Protein AF-A0A0P0IH94-F1 (afdb_monomer)

Radius of gyration: 17.82 Å; Cα contacts (8 Å, |Δi|>4): 299; chains: 1; bounding box: 45×45×46 Å

Structure (mmCIF, N/CA/C/O backbone):
data_AF-A0A0P0IH94-F1
#
_entry.id   AF-A0A0P0IH94-F1
#
loop_
_atom_site.group_PDB
_atom_site.id
_atom_site.type_symbol
_atom_site.label_atom_id
_atom_site.label_alt_id
_atom_site.label_comp_id
_atom_site.label_asym_id
_atom_site.label_entity_id
_atom_site.label_seq_id
_atom_site.pdbx_PDB_ins_code
_atom_site.Cartn_x
_atom_site.Cartn_y
_atom_site.Cartn_z
_atom_site.occupancy
_atom_site.B_iso_or_equiv
_atom_site.auth_seq_id
_atom_site.auth_comp_id
_atom_site.auth_asym_id
_atom_site.auth_atom_id
_atom_site.pdbx_PDB_model_num
ATOM 1 N N . PRO A 1 1 ? -16.550 13.299 18.891 1.00 52.81 1 PRO A N 1
ATOM 2 C CA . PRO A 1 1 ? -15.077 13.279 18.702 1.00 52.81 1 PRO A CA 1
ATOM 3 C C . PRO A 1 1 ? -14.749 13.242 17.205 1.00 52.81 1 PRO A C 1
ATOM 5 O O . PRO A 1 1 ? -15.322 12.421 16.500 1.00 52.81 1 PRO A O 1
ATOM 8 N N . PHE A 1 2 ? -13.903 14.151 16.719 1.00 66.44 2 PHE A N 1
ATOM 9 C CA . PHE A 1 2 ? -13.769 14.485 15.289 1.00 66.44 2 PHE A CA 1
ATOM 10 C C . PHE A 1 2 ? -13.136 13.402 14.387 1.00 66.44 2 PHE A C 1
ATOM 12 O O . PHE A 1 2 ? -13.001 13.633 13.192 1.00 66.44 2 PHE A O 1
ATOM 19 N N . ASN A 1 3 ? -12.797 12.225 14.928 1.00 89.00 3 ASN A N 1
ATOM 20 C CA . ASN A 1 3 ? -12.129 11.136 14.196 1.00 89.00 3 ASN A CA 1
ATOM 21 C C . ASN A 1 3 ? -12.818 9.766 14.361 1.00 89.00 3 ASN A C 1
ATOM 23 O O . ASN A 1 3 ? -12.246 8.752 13.971 1.00 89.00 3 ASN A O 1
ATOM 27 N N . LEU A 1 4 ? -13.997 9.700 14.992 1.00 96.38 4 LEU A N 1
ATOM 28 C CA . LEU A 1 4 ? -14.744 8.444 15.120 1.00 96.38 4 LEU A CA 1
ATOM 29 C C . LEU A 1 4 ? -15.663 8.244 13.920 1.00 96.38 4 LEU A C 1
ATOM 31 O O . LEU A 1 4 ? -16.197 9.201 13.358 1.00 96.38 4 LEU A O 1
ATOM 35 N N . LEU A 1 5 ? -15.896 6.981 13.573 1.00 97.12 5 LEU A N 1
ATOM 36 C CA . LEU A 1 5 ? -16.916 6.627 12.596 1.00 97.12 5 LEU A CA 1
ATOM 37 C C . LEU A 1 5 ? -18.312 6.995 13.117 1.00 97.12 5 LEU A C 1
ATOM 39 O O . LEU A 1 5 ? -18.572 6.970 14.321 1.00 97.12 5 LEU A O 1
ATOM 43 N N . SER A 1 6 ? -19.219 7.319 12.191 1.00 96.44 6 SER A N 1
ATOM 44 C CA . SER A 1 6 ? -20.628 7.561 12.517 1.00 96.44 6 SER A CA 1
ATOM 45 C C . SER A 1 6 ? -21.208 6.372 13.297 1.00 96.44 6 SER A C 1
ATOM 47 O O . SER A 1 6 ? -21.071 5.249 12.809 1.00 96.44 6 SER A O 1
ATOM 49 N N . PRO A 1 7 ? -21.912 6.588 14.427 1.00 96.50 7 PRO A N 1
ATOM 50 C CA . PRO A 1 7 ? -22.554 5.513 15.193 1.00 96.50 7 PRO A CA 1
ATOM 51 C C . PRO A 1 7 ? -23.600 4.707 14.411 1.00 96.50 7 PRO A C 1
ATOM 53 O O . PRO A 1 7 ? -23.988 3.625 14.833 1.00 96.50 7 PRO A O 1
ATOM 56 N N . ALA A 1 8 ? -24.077 5.236 13.279 1.00 97.44 8 ALA A N 1
ATOM 57 C CA . ALA A 1 8 ? -24.982 4.524 12.380 1.00 97.44 8 ALA A CA 1
ATOM 58 C C . ALA A 1 8 ? -24.267 3.470 11.511 1.00 97.44 8 ALA A C 1
ATOM 60 O O . ALA A 1 8 ? -24.919 2.646 10.876 1.00 97.44 8 ALA A O 1
ATOM 61 N N . SER A 1 9 ? -22.934 3.503 11.441 1.00 97.38 9 SER A N 1
ATOM 62 C CA . SER A 1 9 ? -22.135 2.516 10.718 1.00 97.38 9 SER A CA 1
ATOM 63 C C . SER A 1 9 ? -21.869 1.306 11.602 1.00 97.38 9 SER A C 1
ATOM 65 O O . SER A 1 9 ? -21.361 1.456 12.707 1.00 97.38 9 SER A O 1
ATOM 67 N N . PHE A 1 10 ? -22.085 0.095 11.086 1.00 97.00 10 PHE A N 1
ATOM 68 C CA . PHE A 1 10 ? -21.707 -1.141 11.781 1.00 97.00 10 PHE A CA 1
ATOM 69 C C . PHE A 1 10 ? -20.234 -1.144 12.232 1.00 97.00 10 PHE A C 1
ATOM 71 O O . PHE A 1 10 ? -19.915 -1.634 13.310 1.00 97.00 10 PHE A O 1
ATOM 78 N N . PHE A 1 11 ? -19.341 -0.534 11.447 1.00 98.06 11 PHE A N 1
ATOM 79 C CA . PHE A 1 11 ? -17.913 -0.471 11.759 1.00 98.06 11 PHE A CA 1
ATOM 80 C C . PHE A 1 11 ? -17.575 0.424 12.960 1.00 98.06 11 PHE A C 1
ATOM 82 O O . PHE A 1 11 ? -16.459 0.350 13.460 1.00 98.06 11 PHE A O 1
ATOM 89 N N . SER A 1 12 ? -18.494 1.265 13.454 1.00 97.50 12 SER A N 1
ATOM 90 C CA . SER A 1 12 ? -18.210 2.111 14.623 1.00 97.50 12 SER A CA 1
ATOM 91 C C . SER A 1 12 ? -18.080 1.321 15.926 1.00 97.50 12 SER A C 1
ATOM 93 O O . SER A 1 12 ? -17.579 1.863 16.907 1.00 97.50 12 SER A O 1
ATOM 95 N N . SER A 1 13 ? -18.547 0.068 15.960 1.00 97.31 13 SER A N 1
ATOM 96 C CA . SER A 1 13 ? -18.394 -0.829 17.111 1.00 97.31 13 SER A CA 1
ATOM 97 C C . SER A 1 13 ? -17.082 -1.618 17.090 1.00 97.31 13 SER A C 1
ATOM 99 O O . SER A 1 13 ? -16.692 -2.174 18.119 1.00 97.31 13 SER A O 1
ATOM 101 N N . TRP A 1 14 ? -16.389 -1.665 15.946 1.00 97.88 14 TRP A N 1
ATOM 102 C CA . TRP A 1 14 ? -15.152 -2.425 15.802 1.00 97.88 14 TRP A CA 1
ATOM 103 C C . TRP A 1 14 ? -14.060 -1.863 16.700 1.00 97.88 14 TRP A C 1
ATOM 105 O O . TRP A 1 14 ? -13.910 -0.647 16.846 1.00 97.88 14 TRP A O 1
ATOM 115 N N . GLN A 1 15 ? -13.287 -2.779 17.275 1.00 97.88 15 GLN A N 1
ATOM 116 C CA . GLN A 1 15 ? -12.108 -2.454 18.055 1.00 97.88 15 GLN A CA 1
ATOM 117 C C . GLN A 1 15 ? -10.858 -2.842 17.273 1.00 97.88 15 GLN A C 1
ATOM 119 O O . GLN A 1 15 ? -10.800 -3.929 16.699 1.00 97.88 15 GLN A O 1
ATOM 124 N N . VAL A 1 16 ? -9.868 -1.957 17.265 1.00 97.88 16 VAL A N 1
ATOM 125 C CA . VAL A 1 16 ? -8.559 -2.215 16.676 1.00 97.88 16 VAL A CA 1
ATOM 126 C C . VAL A 1 16 ? -7.755 -3.163 17.563 1.00 97.88 16 VAL A C 1
ATOM 128 O O . VAL A 1 16 ? -7.938 -3.204 18.783 1.00 97.88 16 VAL A O 1
ATOM 131 N N . ILE A 1 17 ? -6.840 -3.893 16.941 1.00 98.00 17 ILE A N 1
ATOM 132 C CA . ILE A 1 17 ? -5.826 -4.729 17.579 1.00 98.00 17 ILE A CA 1
ATOM 133 C C . ILE A 1 17 ? -4.452 -4.408 16.982 1.00 98.00 17 ILE A C 1
ATOM 135 O O . ILE A 1 17 ? -4.354 -3.912 15.857 1.00 98.00 17 ILE A O 1
ATOM 139 N N . CYS A 1 18 ? -3.383 -4.745 17.699 1.00 96.56 18 CYS A N 1
ATOM 140 C CA . CYS A 1 18 ? -2.014 -4.711 17.177 1.00 96.56 18 CYS A CA 1
ATOM 141 C C . CYS A 1 18 ? -1.493 -3.317 16.775 1.00 96.56 18 CYS A C 1
ATOM 143 O O . CYS A 1 18 ? -0.646 -3.194 15.892 1.00 96.56 18 CYS A O 1
ATOM 145 N N . THR A 1 19 ? -1.970 -2.260 17.429 1.00 95.75 19 THR A N 1
ATOM 146 C CA . THR A 1 19 ? -1.636 -0.857 17.131 1.00 95.75 19 THR A CA 1
ATOM 147 C C . THR A 1 19 ? -0.543 -0.274 18.032 1.00 95.75 19 THR A C 1
ATOM 149 O O . THR A 1 19 ? 0.036 0.761 17.706 1.00 95.75 19 THR A O 1
ATOM 152 N N . ARG A 1 20 ? -0.200 -0.939 19.144 1.00 94.94 20 ARG A N 1
ATOM 153 C CA . ARG A 1 20 ? 0.773 -0.458 20.147 1.00 94.94 20 ARG A CA 1
ATOM 154 C C . ARG A 1 20 ? 2.194 -0.978 19.922 1.00 94.94 20 ARG A C 1
ATOM 156 O O . ARG A 1 20 ? 2.813 -1.550 20.815 1.00 94.94 20 ARG A O 1
ATOM 163 N N . SER A 1 21 ? 2.744 -0.763 18.727 1.00 93.25 21 SER A N 1
ATOM 164 C CA . SER A 1 21 ? 4.054 -1.319 18.348 1.00 93.25 21 SER A CA 1
ATOM 165 C C . SER A 1 21 ? 5.206 -0.923 19.276 1.00 93.25 21 SER A C 1
ATOM 167 O O . SER A 1 21 ? 6.098 -1.730 19.507 1.00 93.25 21 SER A O 1
ATOM 169 N N . GLU A 1 22 ? 5.207 0.299 19.816 1.00 94.75 22 GLU A N 1
ATOM 170 C CA . GLU A 1 22 ? 6.241 0.745 20.766 1.00 94.75 22 GLU A CA 1
ATOM 171 C C . GLU A 1 22 ? 6.210 -0.067 22.066 1.00 94.75 22 GLU A C 1
ATOM 173 O O . GLU A 1 22 ? 7.259 -0.483 22.559 1.00 94.75 22 GLU A O 1
ATOM 178 N N . GLU A 1 23 ? 5.010 -0.360 22.575 1.00 95.81 23 GLU A N 1
ATOM 179 C CA . GLU A 1 23 ? 4.817 -1.190 23.762 1.00 95.81 23 GLU A CA 1
ATOM 180 C C . GLU A 1 23 ? 5.323 -2.612 23.502 1.00 95.81 23 GLU A C 1
ATOM 182 O O . GLU A 1 23 ? 6.202 -3.086 24.224 1.00 95.81 23 GLU A O 1
ATOM 187 N N . TYR A 1 24 ? 4.859 -3.246 22.421 1.00 96.31 24 TYR A N 1
ATOM 188 C CA . TYR A 1 24 ? 5.263 -4.604 22.041 1.00 96.31 24 TYR A CA 1
ATOM 189 C C . TYR A 1 24 ? 6.776 -4.729 21.856 1.00 96.31 24 TYR A C 1
ATOM 191 O O . TYR A 1 24 ? 7.393 -5.666 22.357 1.00 96.31 24 TYR A O 1
ATOM 199 N N . ASN A 1 25 ? 7.398 -3.747 21.197 1.00 95.62 25 ASN A N 1
ATOM 200 C CA . ASN A 1 25 ? 8.843 -3.725 20.994 1.00 95.62 25 ASN A CA 1
ATOM 201 C C . ASN A 1 25 ? 9.600 -3.568 22.319 1.00 95.62 25 ASN A C 1
ATOM 203 O O . ASN A 1 25 ? 10.583 -4.272 22.541 1.00 95.62 25 ASN A O 1
ATOM 207 N N . SER A 1 26 ? 9.147 -2.675 23.208 1.00 97.75 26 SER A N 1
ATOM 208 C CA . SER A 1 26 ? 9.794 -2.463 24.512 1.00 97.75 26 SER A CA 1
ATOM 209 C C . SER A 1 26 ? 9.691 -3.687 25.427 1.00 97.75 26 SER A C 1
ATOM 211 O O . SER A 1 26 ? 10.633 -3.999 26.152 1.00 97.75 26 SER A O 1
ATOM 213 N N . GLN A 1 27 ? 8.569 -4.404 25.354 1.00 97.56 27 GLN A N 1
ATOM 214 C CA . GLN A 1 27 ? 8.298 -5.608 26.137 1.00 97.56 27 GLN A CA 1
ATOM 215 C C . GLN A 1 27 ? 8.790 -6.893 25.459 1.00 97.56 27 GLN A C 1
ATOM 217 O O . GLN A 1 27 ? 8.701 -7.960 26.061 1.00 97.56 27 GLN A O 1
ATOM 222 N N . GLN A 1 28 ? 9.280 -6.808 24.217 1.00 97.31 28 GLN A N 1
ATOM 223 C CA . GLN A 1 28 ? 9.631 -7.962 23.381 1.00 97.31 28 GLN A CA 1
ATOM 224 C C . GLN A 1 28 ? 8.479 -8.977 23.260 1.00 97.31 28 GLN A C 1
ATOM 226 O O . GLN A 1 28 ? 8.688 -10.191 23.262 1.00 97.31 28 GLN A O 1
ATOM 231 N N . SER A 1 29 ? 7.249 -8.474 23.170 1.00 97.12 29 SER A N 1
ATOM 232 C CA . SER A 1 29 ? 6.027 -9.268 23.086 1.00 97.12 29 SER A CA 1
ATOM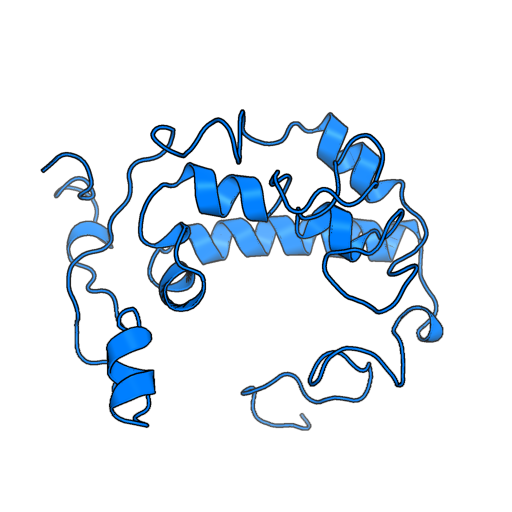 233 C C . SER A 1 29 ? 5.402 -9.174 21.694 1.00 97.12 29 SER A C 1
ATOM 235 O O . SER A 1 29 ? 5.658 -8.247 20.928 1.00 97.12 29 SER A O 1
ATOM 237 N N . LEU A 1 30 ? 4.586 -10.168 21.340 1.00 96.38 30 LEU A N 1
ATOM 238 C CA . LEU A 1 30 ? 3.742 -10.108 20.149 1.00 96.38 30 LEU A CA 1
ATOM 239 C C . LEU A 1 30 ? 2.356 -9.586 20.523 1.00 96.38 30 LEU A C 1
ATOM 241 O O . LEU A 1 30 ? 1.889 -9.775 21.648 1.00 96.38 30 LEU A O 1
ATOM 245 N N . CYS A 1 31 ? 1.675 -8.989 19.545 1.00 95.81 31 CYS A N 1
ATOM 246 C CA . CYS A 1 31 ? 0.269 -8.640 19.686 1.00 95.81 31 CYS A CA 1
ATOM 247 C C . CYS A 1 31 ? -0.552 -9.875 20.086 1.00 95.81 31 CYS A C 1
ATOM 249 O O . CYS A 1 31 ? -0.494 -10.915 19.431 1.00 95.81 31 CYS A O 1
ATOM 251 N N . ASN A 1 32 ? -1.357 -9.736 21.136 1.00 95.62 32 ASN A N 1
ATOM 252 C CA . ASN A 1 32 ? -2.207 -10.803 21.664 1.00 95.62 32 ASN A CA 1
ATOM 253 C C . ASN A 1 32 ? -3.679 -10.683 21.221 1.00 95.62 32 ASN A C 1
ATOM 255 O O . ASN A 1 32 ? -4.542 -11.348 21.787 1.00 95.62 32 ASN A O 1
ATOM 259 N N . ALA A 1 33 ? -3.966 -9.811 20.248 1.00 94.38 33 ALA A N 1
ATOM 260 C CA . ALA A 1 33 ? -5.305 -9.503 19.739 1.00 94.38 33 ALA A CA 1
ATOM 261 C C . ALA A 1 33 ? -6.309 -8.970 20.786 1.00 94.38 33 ALA A C 1
ATOM 263 O O . ALA A 1 33 ? -7.519 -8.992 20.555 1.00 94.38 33 ALA A O 1
ATOM 264 N N . THR A 1 34 ? -5.833 -8.450 21.921 1.00 96.69 34 THR A N 1
ATOM 265 C CA . THR A 1 34 ? -6.691 -7.703 22.853 1.00 96.69 34 THR A CA 1
ATOM 266 C C . THR A 1 34 ? -7.130 -6.393 22.203 1.00 96.69 34 THR A C 1
ATOM 268 O O . THR A 1 34 ? -6.343 -5.753 21.513 1.00 96.69 34 THR A O 1
ATOM 271 N N . SER A 1 35 ? -8.381 -5.985 22.421 1.00 97.81 35 SER A N 1
ATOM 272 C CA . SER A 1 35 ? -8.919 -4.725 21.901 1.00 97.81 35 SER A CA 1
ATOM 273 C C . SER A 1 35 ? -8.165 -3.504 22.439 1.00 97.81 35 SER A C 1
ATOM 275 O O . SER A 1 35 ? -7.974 -3.368 23.647 1.00 97.81 35 SER A O 1
ATOM 277 N N . GLU A 1 36 ? -7.795 -2.579 21.551 1.00 97.19 36 GLU A N 1
ATOM 278 C CA . GLU A 1 36 ? -6.976 -1.404 21.890 1.00 97.19 36 GLU A CA 1
ATOM 279 C C . GLU A 1 36 ? -7.673 -0.059 21.669 1.00 97.19 36 GLU A C 1
ATOM 281 O O . GLU A 1 36 ? -7.079 0.986 21.938 1.00 97.19 36 GLU A O 1
ATOM 286 N N . GLY A 1 37 ? -8.936 -0.074 21.239 1.00 96.81 37 GLY A N 1
ATOM 287 C CA . GLY A 1 37 ? -9.763 1.116 21.043 1.00 96.81 37 GLY A CA 1
ATOM 288 C C . GLY A 1 37 ? -10.551 1.074 19.733 1.00 96.81 37 GLY A C 1
ATOM 289 O O . GLY A 1 37 ? -10.480 0.089 19.005 1.00 96.81 37 GLY A O 1
ATOM 290 N N . PRO A 1 38 ? -11.316 2.125 19.402 1.00 97.62 38 PRO A N 1
ATOM 291 C CA . PRO A 1 38 ? -12.100 2.172 18.172 1.00 97.62 38 PRO A CA 1
ATOM 292 C C . PRO A 1 38 ? -11.230 2.443 16.937 1.00 97.62 38 PRO A C 1
ATOM 294 O O . PRO A 1 38 ? -10.128 2.986 17.035 1.00 97.62 38 PRO A O 1
ATOM 297 N N . ILE A 1 39 ? -11.774 2.160 15.752 1.00 98.19 39 ILE A N 1
ATOM 298 C CA . ILE A 1 39 ? -11.208 2.652 14.487 1.00 98.19 39 ILE A CA 1
ATOM 299 C C . ILE A 1 39 ? -11.233 4.185 14.479 1.00 98.19 39 ILE A C 1
ATOM 301 O O . ILE A 1 39 ? -12.262 4.808 14.763 1.00 98.19 39 ILE A O 1
ATOM 305 N N . LEU A 1 40 ? -10.110 4.788 14.094 1.00 97.56 40 LEU A N 1
ATOM 306 C CA . LEU A 1 40 ? -9.979 6.228 13.901 1.00 97.56 40 LEU A CA 1
ATOM 307 C C . LEU A 1 40 ? -9.889 6.544 12.411 1.00 97.56 40 LEU A C 1
ATOM 309 O O . LEU A 1 40 ? -9.146 5.892 11.678 1.00 97.56 40 LEU A O 1
ATOM 313 N N . ARG A 1 41 ? -10.622 7.559 11.954 1.00 97.50 41 ARG A N 1
ATOM 314 C CA . ARG A 1 41 ? -10.648 7.960 10.546 1.00 97.50 41 ARG A CA 1
ATOM 315 C C . ARG A 1 41 ? -10.998 9.439 10.401 1.00 97.50 41 ARG A C 1
ATOM 317 O O . ARG A 1 41 ? -12.034 9.872 10.900 1.00 97.50 41 ARG A O 1
ATOM 324 N N . ASN A 1 42 ? -10.173 10.197 9.680 1.00 97.25 42 ASN A N 1
ATOM 325 C CA . ASN A 1 42 ? -10.418 11.614 9.399 1.00 97.25 42 ASN A CA 1
ATOM 326 C C . ASN A 1 42 ? -9.941 12.010 7.985 1.00 97.25 42 ASN A C 1
ATOM 328 O O . ASN A 1 42 ? -8.947 12.730 7.830 1.00 97.25 42 ASN A O 1
ATOM 332 N N . PRO A 1 43 ? -10.621 11.518 6.933 1.00 96.44 43 PRO A N 1
ATOM 333 C CA . PRO A 1 43 ? -10.143 11.643 5.566 1.00 96.44 43 PRO A CA 1
ATOM 334 C C . PRO A 1 43 ? -10.009 13.104 5.138 1.00 96.44 43 PRO A C 1
ATOM 336 O O . PRO A 1 43 ? -10.910 13.916 5.342 1.00 96.44 43 PRO A O 1
ATOM 339 N N . GLY A 1 44 ? -8.882 13.442 4.518 1.00 95.50 44 GLY A N 1
ATOM 340 C CA . GLY A 1 44 ? -8.612 14.789 4.023 1.00 95.50 44 GLY A CA 1
ATOM 341 C C . GLY A 1 44 ? -7.979 15.740 5.038 1.00 95.50 44 GLY A C 1
ATOM 342 O O . GLY A 1 44 ? -7.463 16.770 4.603 1.00 95.50 44 GLY A O 1
ATOM 343 N N . ASN A 1 45 ? -7.908 15.375 6.322 1.00 96.06 45 ASN A N 1
ATOM 344 C CA . ASN A 1 45 ? -7.173 16.118 7.354 1.00 96.06 45 ASN A CA 1
ATOM 345 C C . ASN A 1 45 ? -5.735 15.589 7.565 1.00 96.06 45 ASN A C 1
ATOM 347 O O . ASN A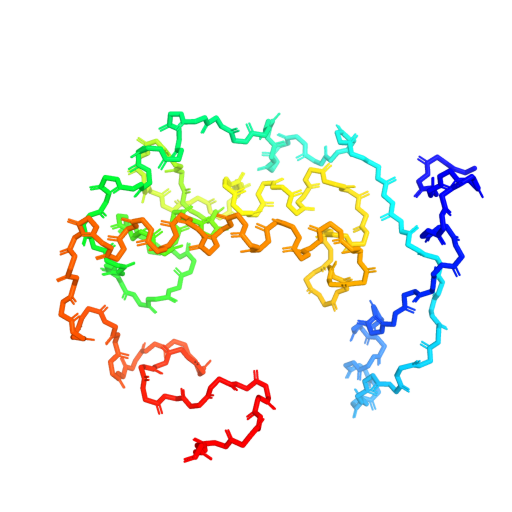 1 45 ? -5.171 15.673 8.651 1.00 96.06 45 ASN A O 1
ATOM 351 N N . ASN A 1 46 ? -5.163 14.976 6.531 1.00 95.88 46 ASN A N 1
ATOM 352 C CA . ASN A 1 46 ? -3.813 14.426 6.532 1.00 95.88 46 ASN A CA 1
ATOM 353 C C . ASN A 1 46 ? -2.726 15.507 6.392 1.00 95.88 46 ASN A C 1
ATOM 355 O O . ASN A 1 46 ? -3.006 16.620 5.943 1.00 95.88 46 ASN A O 1
ATOM 359 N N . ASP A 1 47 ? -1.466 15.140 6.651 1.00 95.69 47 ASP A N 1
ATOM 360 C CA . ASP A 1 47 ? -0.308 15.978 6.319 1.00 95.69 47 ASP A CA 1
ATOM 361 C C . ASP A 1 47 ? -0.230 16.223 4.799 1.00 95.69 47 ASP A C 1
ATOM 363 O O . ASP A 1 47 ? 0.096 15.328 4.008 1.00 95.69 47 ASP A O 1
ATOM 367 N N . LYS A 1 48 ? -0.548 17.458 4.395 1.00 96.44 48 LYS A N 1
ATOM 368 C CA . LYS A 1 48 ? -0.557 17.899 2.995 1.00 96.44 48 LYS A CA 1
ATOM 369 C C . LYS A 1 48 ? 0.838 18.105 2.418 1.00 96.44 48 LYS A C 1
ATOM 371 O O . LYS A 1 48 ? 0.973 18.088 1.198 1.00 96.44 48 LYS A O 1
ATOM 376 N N . SER A 1 49 ? 1.862 18.275 3.256 1.00 96.19 49 SER A N 1
ATOM 377 C CA . SER A 1 49 ? 3.249 18.330 2.785 1.00 96.19 49 SER A CA 1
ATOM 378 C C . SER A 1 49 ? 3.704 16.960 2.281 1.00 96.19 49 SER A C 1
ATOM 380 O O . SER A 1 49 ? 4.400 16.863 1.269 1.00 96.19 49 SER A O 1
ATOM 382 N N . ARG A 1 50 ? 3.222 15.897 2.937 1.00 96.50 50 ARG A N 1
ATOM 383 C CA . ARG A 1 50 ? 3.496 14.512 2.572 1.00 96.50 50 ARG A CA 1
ATOM 384 C C . ARG A 1 50 ? 2.631 14.018 1.419 1.00 96.50 50 ARG A C 1
ATOM 386 O O . ARG A 1 50 ? 3.140 13.405 0.484 1.00 96.50 50 ARG A O 1
ATOM 393 N N . THR A 1 51 ? 1.322 14.245 1.517 1.00 96.38 51 THR A N 1
ATOM 394 C CA . THR A 1 51 ? 0.327 13.834 0.516 1.00 96.38 51 THR A CA 1
ATOM 395 C C . THR A 1 51 ? -0.582 15.021 0.190 1.00 96.38 51 THR A C 1
ATOM 397 O O . THR A 1 51 ? -1.589 15.240 0.876 1.00 96.38 51 THR A O 1
ATOM 400 N N . PRO A 1 52 ? -0.261 15.809 -0.850 1.00 92.75 52 PRO A N 1
ATOM 401 C CA . PRO A 1 52 ? -1.009 17.026 -1.161 1.00 92.75 52 PRO A CA 1
ATOM 402 C C . PRO A 1 52 ? -2.427 16.736 -1.668 1.00 92.75 52 PRO A C 1
ATOM 404 O O . PRO A 1 52 ? -3.345 17.522 -1.432 1.00 92.75 52 PRO A O 1
ATOM 407 N N . ARG A 1 53 ? -2.627 15.605 -2.353 1.00 91.94 53 ARG A N 1
ATOM 408 C CA . ARG A 1 53 ? -3.903 15.211 -2.961 1.00 91.94 53 ARG A CA 1
ATOM 409 C C . ARG A 1 53 ? -3.987 13.699 -3.150 1.00 91.94 53 ARG A C 1
ATOM 411 O O . ARG A 1 53 ? -2.966 13.017 -3.136 1.00 91.94 53 ARG A O 1
ATOM 418 N N . LEU A 1 54 ? -5.205 13.203 -3.362 1.00 96.12 54 LEU A N 1
ATOM 419 C CA . LEU A 1 54 ? -5.409 11.829 -3.811 1.00 96.12 54 LEU A CA 1
ATOM 420 C C . LEU A 1 54 ? -4.890 11.633 -5.244 1.00 96.12 54 LEU A C 1
ATOM 422 O O . LEU A 1 54 ? -4.896 12.593 -6.026 1.00 96.12 54 LEU A O 1
ATOM 426 N N . PRO A 1 55 ? -4.477 10.404 -5.601 1.00 96.88 55 PRO A N 1
ATOM 427 C CA . PRO A 1 55 ? -3.991 10.115 -6.939 1.00 96.88 55 PRO A CA 1
ATOM 428 C C . PRO A 1 55 ? -5.060 10.280 -8.021 1.00 96.88 55 PRO A C 1
ATOM 430 O O . PRO A 1 55 ? -6.246 10.035 -7.811 1.00 96.88 55 PRO A O 1
ATOM 433 N N . SER A 1 56 ? -4.609 10.662 -9.208 1.00 98.19 56 SER A N 1
ATOM 4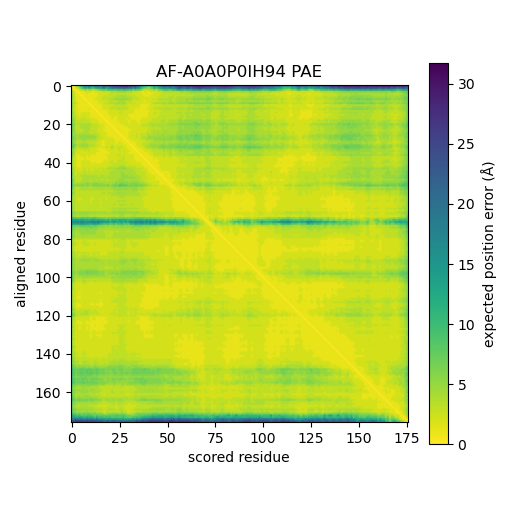34 C CA . SER A 1 56 ? -5.407 10.782 -10.425 1.00 98.19 56 SER A CA 1
ATOM 435 C C . SER A 1 56 ? -5.284 9.544 -11.315 1.00 98.19 56 SER A C 1
ATOM 437 O O . SER A 1 56 ? -4.308 8.800 -11.250 1.00 98.19 56 SER A O 1
ATOM 439 N N . SER A 1 57 ? -6.250 9.350 -12.215 1.00 98.19 57 SER A N 1
ATOM 440 C CA . SER A 1 57 ? -6.187 8.281 -13.222 1.00 98.19 57 SER A CA 1
ATOM 441 C C . SER A 1 57 ? -4.964 8.399 -14.139 1.00 98.19 57 SER A C 1
ATOM 443 O O . SER A 1 57 ? -4.403 7.382 -14.530 1.00 98.19 57 SER A O 1
ATOM 445 N N . ALA A 1 58 ? -4.504 9.618 -14.438 1.00 98.56 58 ALA A N 1
ATOM 446 C CA . ALA A 1 58 ? -3.297 9.847 -15.232 1.00 98.56 58 ALA A CA 1
ATOM 447 C C . ALA A 1 58 ? -2.025 9.331 -14.535 1.00 98.56 58 ALA A C 1
ATOM 449 O O . ALA A 1 58 ? -1.167 8.747 -15.187 1.00 98.56 58 ALA A O 1
ATOM 450 N N . GLU A 1 59 ? -1.923 9.493 -13.213 1.00 98.44 59 GLU A N 1
ATOM 451 C CA . GLU A 1 59 ? -0.813 8.953 -12.410 1.00 98.44 59 GLU A CA 1
ATOM 452 C C . GLU A 1 59 ? -0.847 7.416 -12.367 1.00 98.44 59 GLU A C 1
ATOM 454 O O . GLU A 1 59 ? 0.198 6.769 -12.426 1.00 98.44 59 GLU A O 1
ATOM 459 N N . VAL A 1 60 ? -2.043 6.814 -12.345 1.00 98.62 60 VAL A N 1
ATOM 460 C CA . VAL A 1 60 ? -2.203 5.356 -12.482 1.00 98.62 60 VAL A CA 1
ATOM 461 C C . VAL A 1 60 ? -1.758 4.877 -13.868 1.00 98.62 60 VAL A C 1
ATOM 463 O O . VAL A 1 60 ? -1.009 3.906 -13.965 1.00 98.62 60 VAL A O 1
ATOM 466 N N . GLU A 1 61 ? -2.165 5.552 -14.947 1.00 98.62 61 GLU A N 1
ATOM 467 C CA . GLU A 1 61 ? -1.744 5.173 -16.303 1.00 98.62 61 GLU A CA 1
ATOM 468 C C . GLU A 1 61 ? -0.244 5.379 -16.537 1.00 98.62 61 GLU A C 1
ATOM 470 O O . GLU A 1 61 ? 0.384 4.534 -17.179 1.00 98.62 61 GLU A O 1
ATOM 475 N N . PHE A 1 62 ? 0.353 6.437 -15.977 1.00 98.75 62 PHE A N 1
ATOM 476 C CA . PHE A 1 62 ? 1.804 6.616 -15.991 1.0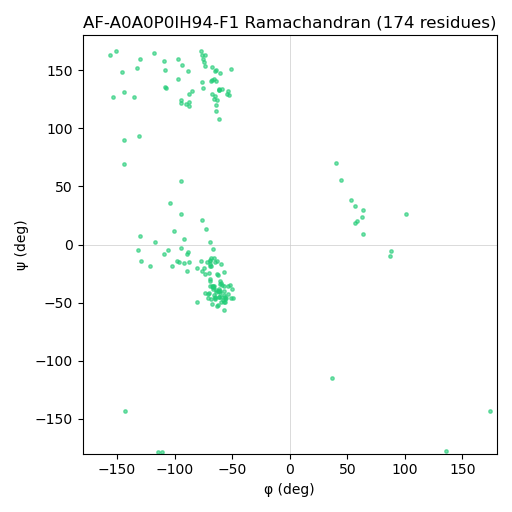0 98.75 62 PHE A CA 1
ATOM 477 C C . PHE A 1 62 ? 2.503 5.452 -15.288 1.00 98.75 62 PHE A C 1
ATOM 479 O O . PHE A 1 62 ? 3.401 4.845 -15.868 1.00 98.75 62 PHE A O 1
ATOM 486 N N . CYS A 1 63 ? 2.066 5.086 -14.081 1.00 98.56 63 CYS A N 1
ATOM 487 C CA . CYS A 1 63 ? 2.630 3.952 -13.352 1.00 98.56 63 CYS A CA 1
ATOM 488 C C . CYS A 1 63 ? 2.558 2.658 -14.178 1.00 98.56 63 CYS A C 1
ATOM 490 O O . CYS A 1 63 ? 3.564 1.975 -14.341 1.00 98.56 63 CYS A O 1
ATOM 492 N N . LEU A 1 64 ? 1.416 2.376 -14.811 1.00 98.75 64 LEU A N 1
ATOM 493 C CA . LEU A 1 64 ? 1.243 1.217 -15.692 1.00 98.75 64 LEU A CA 1
ATOM 494 C C . LEU A 1 64 ? 2.102 1.254 -16.970 1.00 98.75 64 LEU A C 1
ATOM 496 O O . LEU A 1 64 ? 2.197 0.238 -17.663 1.00 98.75 64 LEU A O 1
ATOM 500 N N . SER A 1 65 ? 2.673 2.402 -17.339 1.00 98.38 65 SER A N 1
ATOM 501 C CA . SER A 1 65 ? 3.572 2.522 -18.494 1.00 98.38 65 SER A CA 1
ATOM 502 C C . SER A 1 65 ? 5.002 2.064 -18.191 1.00 98.38 65 SER A C 1
ATOM 504 O O . SER A 1 65 ? 5.732 1.717 -19.117 1.00 98.38 65 SER A O 1
ATOM 506 N N . LEU A 1 66 ? 5.390 2.010 -16.911 1.00 98.25 66 LEU A N 1
ATOM 507 C CA . LEU A 1 66 ? 6.718 1.575 -16.485 1.00 98.25 66 LEU A CA 1
ATOM 508 C C . LEU A 1 66 ? 6.912 0.100 -16.828 1.00 98.25 66 LEU A C 1
ATOM 510 O O . LEU A 1 66 ? 6.104 -0.730 -16.433 1.00 98.25 66 LEU A O 1
ATOM 514 N N . THR A 1 67 ? 7.971 -0.240 -17.558 1.00 96.69 67 THR A N 1
ATOM 515 C CA . THR A 1 67 ? 8.229 -1.621 -18.003 1.00 96.69 67 THR A CA 1
ATOM 516 C C . THR A 1 67 ? 9.054 -2.426 -17.005 1.00 96.69 67 THR A C 1
ATOM 518 O O . THR A 1 67 ? 9.011 -3.652 -17.023 1.00 96.69 67 THR A O 1
ATOM 521 N N . GLN A 1 68 ? 9.814 -1.755 -16.137 1.00 95.94 68 GLN A N 1
ATOM 522 C CA . GLN A 1 68 ? 10.647 -2.407 -15.132 1.00 95.94 68 GLN A CA 1
ATOM 523 C C . GLN A 1 68 ? 9.831 -2.652 -13.866 1.00 95.94 68 GLN A C 1
ATOM 525 O O . GLN A 1 68 ? 9.369 -1.695 -13.245 1.00 95.94 68 GLN A O 1
ATOM 530 N N . TYR A 1 69 ? 9.678 -3.920 -13.468 1.00 96.31 69 TYR A N 1
ATOM 531 C CA . TYR A 1 69 ? 9.082 -4.266 -12.171 1.00 96.31 69 TYR A CA 1
ATOM 532 C C . TYR A 1 69 ? 9.848 -3.578 -11.035 1.00 96.31 69 TYR A C 1
ATOM 534 O O . TYR A 1 69 ? 9.266 -2.895 -10.193 1.00 96.31 69 TYR A O 1
ATOM 542 N N . GLU A 1 70 ? 11.170 -3.730 -11.086 1.00 93.38 70 GLU A N 1
ATOM 543 C CA . GLU A 1 70 ? 12.148 -3.167 -10.175 1.00 93.38 70 GLU A CA 1
ATOM 544 C C . GLU A 1 70 ? 13.425 -2.835 -10.966 1.00 93.38 70 GLU A C 1
ATOM 546 O O . GLU A 1 70 ? 13.728 -3.476 -11.971 1.00 93.38 70 GLU A O 1
ATOM 551 N N . SER A 1 71 ? 14.147 -1.802 -10.547 1.00 86.62 71 SER A N 1
ATOM 552 C CA . SER A 1 71 ? 15.289 -1.215 -11.265 1.00 86.62 71 SER A CA 1
ATOM 553 C C . SER A 1 71 ? 16.517 -1.008 -10.371 1.00 86.62 71 SER A C 1
ATOM 555 O O . SER A 1 71 ? 17.569 -0.596 -10.862 1.00 86.62 71 SER A O 1
ATOM 557 N N . GLY A 1 72 ? 16.399 -1.279 -9.068 1.00 83.06 72 GLY A N 1
ATOM 558 C CA . GLY A 1 72 ? 17.485 -1.159 -8.099 1.00 83.06 72 GLY A CA 1
ATOM 559 C C . GLY A 1 72 ? 17.452 -2.253 -7.035 1.00 83.06 72 GLY A C 1
ATOM 560 O O . GLY A 1 72 ? 17.106 -3.401 -7.297 1.00 83.06 72 GLY A O 1
ATOM 561 N N . SER A 1 73 ? 17.805 -1.882 -5.809 1.00 83.94 73 SER A N 1
ATOM 562 C CA . SER A 1 73 ? 17.895 -2.748 -4.625 1.00 83.94 73 SER A CA 1
ATOM 563 C C . SER A 1 73 ? 16.542 -3.190 -4.054 1.00 83.94 73 SER A C 1
ATOM 565 O O . SER A 1 73 ? 16.503 -3.684 -2.935 1.00 83.94 73 SER A O 1
ATOM 567 N N . MET A 1 74 ? 15.429 -3.020 -4.782 1.00 89.94 74 MET A N 1
ATOM 568 C CA . MET A 1 74 ? 14.074 -3.337 -4.301 1.00 89.94 74 MET A CA 1
ATOM 569 C C . MET A 1 74 ? 13.700 -2.608 -2.999 1.00 89.94 74 MET A C 1
ATOM 571 O O . MET A 1 74 ? 12.958 -3.123 -2.165 1.00 89.94 74 MET A O 1
ATOM 575 N N . ASP A 1 75 ? 14.213 -1.388 -2.832 1.00 92.19 75 ASP A N 1
ATOM 576 C CA . ASP A 1 75 ? 13.935 -0.520 -1.690 1.00 92.19 75 ASP A CA 1
ATOM 577 C C . ASP A 1 75 ? 13.158 0.747 -2.098 1.00 92.19 75 ASP A C 1
ATOM 579 O O . ASP A 1 75 ? 12.790 0.961 -3.260 1.00 92.19 75 ASP A O 1
ATOM 583 N N . LYS A 1 76 ? 12.891 1.609 -1.113 1.00 95.00 76 LYS A N 1
ATOM 584 C CA . LYS A 1 76 ? 12.142 2.860 -1.298 1.00 95.00 76 LYS A CA 1
ATOM 585 C C . LYS A 1 76 ? 12.873 3.928 -2.127 1.00 95.00 76 LYS A C 1
ATOM 587 O O . LYS A 1 76 ? 12.245 4.913 -2.508 1.00 95.00 76 LYS A O 1
ATOM 592 N N . MET A 1 77 ? 14.165 3.759 -2.408 1.00 95.19 77 MET A N 1
ATOM 593 C CA . MET A 1 77 ? 15.002 4.687 -3.183 1.00 95.19 77 MET A CA 1
ATOM 594 C C . MET A 1 77 ? 15.068 4.314 -4.673 1.00 95.19 77 MET A C 1
ATOM 596 O O . MET A 1 77 ? 15.671 5.037 -5.467 1.00 95.19 77 MET A O 1
ATOM 600 N N . ALA A 1 78 ? 14.448 3.203 -5.079 1.00 94.94 78 ALA A N 1
ATOM 601 C CA . ALA A 1 78 ? 14.452 2.762 -6.465 1.00 94.94 78 ALA A CA 1
ATOM 602 C C . ALA A 1 78 ? 13.754 3.763 -7.408 1.00 94.94 78 ALA A C 1
ATOM 604 O O . ALA A 1 78 ? 12.577 4.096 -7.234 1.00 94.94 78 ALA A O 1
ATOM 605 N N . ASN A 1 79 ? 14.478 4.208 -8.438 1.00 96.69 79 ASN A N 1
ATOM 606 C CA . ASN A 1 79 ? 13.978 5.096 -9.493 1.00 96.69 79 ASN A CA 1
ATOM 607 C C . ASN A 1 79 ? 13.571 4.287 -10.721 1.00 96.69 79 ASN A C 1
ATOM 609 O O . ASN A 1 79 ? 14.287 3.371 -11.099 1.00 96.69 79 ASN A O 1
ATOM 613 N N . TYR A 1 80 ? 12.502 4.667 -11.413 1.00 96.88 80 TYR A N 1
ATOM 614 C CA . TYR A 1 80 ? 11.983 3.967 -12.594 1.00 96.88 80 TYR A CA 1
ATOM 615 C C . TYR A 1 80 ? 11.503 2.532 -12.303 1.00 96.88 80 TYR A C 1
ATOM 617 O O . TYR A 1 80 ? 11.438 1.707 -13.208 1.00 96.88 80 TYR A O 1
ATOM 625 N N . SER A 1 81 ? 11.145 2.247 -11.044 1.00 97.44 81 SER A N 1
ATOM 626 C CA . SER A 1 81 ? 10.568 0.974 -10.591 1.00 97.44 81 SER A CA 1
ATOM 627 C C . SER A 1 81 ? 9.042 1.068 -10.580 1.00 97.44 81 SER A C 1
ATOM 629 O O . SER A 1 81 ? 8.475 1.956 -9.929 1.00 97.44 81 SER A O 1
ATOM 631 N N . PHE A 1 82 ? 8.366 0.157 -11.287 1.00 98.19 82 PHE A N 1
ATOM 632 C CA . PHE A 1 82 ? 6.909 0.026 -11.242 1.00 98.19 82 PHE A CA 1
ATOM 633 C C . PHE A 1 82 ? 6.437 -0.212 -9.809 1.00 98.19 82 PHE A C 1
ATOM 635 O O . PHE A 1 82 ? 5.572 0.523 -9.330 1.00 98.19 82 PHE A O 1
ATOM 642 N N . ARG A 1 83 ? 7.053 -1.172 -9.104 1.00 98.12 83 ARG A N 1
ATOM 643 C CA . ARG A 1 83 ? 6.704 -1.496 -7.718 1.00 98.12 83 ARG A CA 1
ATOM 644 C C . ARG A 1 83 ? 6.852 -0.270 -6.815 1.00 98.12 83 ARG A C 1
ATOM 646 O O . ARG A 1 83 ? 5.907 0.059 -6.106 1.00 98.12 83 ARG A O 1
ATOM 653 N N . ASN A 1 84 ? 7.971 0.459 -6.890 1.00 97.75 84 ASN A N 1
ATOM 654 C CA . ASN A 1 84 ? 8.189 1.635 -6.033 1.00 97.75 84 ASN A CA 1
ATOM 655 C C . ASN A 1 84 ? 7.232 2.787 -6.330 1.00 97.75 84 ASN A C 1
ATOM 657 O O . ASN A 1 84 ? 6.825 3.526 -5.428 1.00 97.75 84 ASN A O 1
ATOM 661 N N . THR A 1 85 ? 6.894 2.946 -7.608 1.00 98.31 85 THR A N 1
ATOM 662 C CA . THR A 1 85 ? 5.938 3.958 -8.049 1.00 98.31 85 THR A CA 1
ATOM 663 C C . THR A 1 85 ? 4.545 3.616 -7.537 1.00 98.31 85 THR A C 1
ATOM 665 O O . THR A 1 85 ? 3.935 4.458 -6.885 1.00 98.31 85 THR A O 1
ATOM 668 N N . LEU A 1 86 ? 4.076 2.380 -7.752 1.00 98.69 86 LEU A N 1
ATOM 669 C CA . LEU A 1 86 ? 2.761 1.913 -7.305 1.00 98.69 86 LEU A CA 1
ATOM 670 C C . LEU A 1 86 ? 2.618 1.960 -5.781 1.00 98.69 86 LEU A C 1
ATOM 672 O O . LEU A 1 86 ? 1.613 2.464 -5.282 1.00 98.69 86 LEU A O 1
ATOM 676 N N . GLU A 1 87 ? 3.633 1.488 -5.055 1.00 98.38 87 GLU A N 1
ATOM 677 C CA . GLU A 1 87 ? 3.681 1.535 -3.591 1.00 98.38 87 GLU A CA 1
ATOM 678 C C . GLU A 1 87 ? 3.624 2.980 -3.074 1.00 98.38 87 GLU A C 1
ATOM 680 O O . GLU A 1 87 ? 3.011 3.257 -2.043 1.00 98.38 87 GLU A O 1
ATOM 685 N N . GLY A 1 88 ? 4.167 3.927 -3.845 1.00 98.06 88 GLY A N 1
ATOM 686 C CA . GLY A 1 88 ? 4.006 5.355 -3.602 1.00 98.06 88 GLY A CA 1
ATOM 687 C C . GLY A 1 88 ? 5.203 6.016 -2.933 1.00 98.06 88 GLY A C 1
ATOM 688 O O . GLY A 1 88 ? 5.021 7.021 -2.245 1.00 98.06 88 GLY A O 1
ATOM 689 N N . PHE A 1 89 ? 6.407 5.464 -3.097 1.00 97.50 89 PHE A N 1
ATOM 690 C CA . PHE A 1 89 ? 7.664 6.104 -2.680 1.00 97.50 89 PHE A CA 1
ATOM 691 C C . PHE A 1 89 ? 8.361 6.863 -3.816 1.00 97.50 89 PHE A C 1
ATOM 693 O O . PHE A 1 89 ? 9.243 7.681 -3.553 1.00 97.50 89 PHE A O 1
ATOM 700 N N . ALA A 1 90 ? 7.961 6.623 -5.066 1.00 97.25 90 ALA A N 1
ATOM 701 C CA . ALA A 1 90 ? 8.389 7.398 -6.225 1.00 97.25 90 ALA A CA 1
ATOM 702 C C . ALA A 1 90 ? 7.263 8.287 -6.765 1.00 97.25 90 ALA A C 1
ATOM 704 O O . ALA A 1 90 ? 6.082 7.960 -6.642 1.00 97.25 90 ALA A O 1
ATOM 705 N N . ASP A 1 91 ? 7.6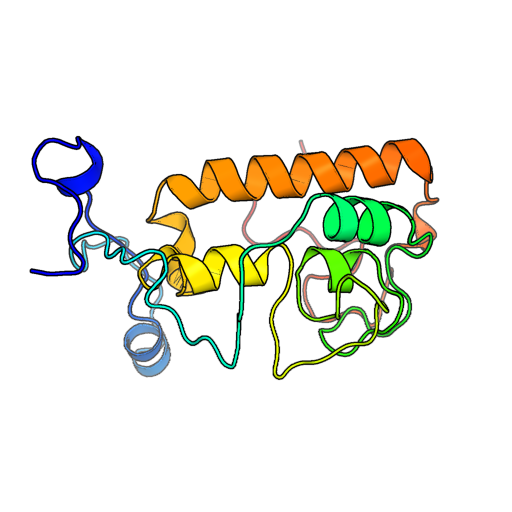35 9.428 -7.350 1.00 97.06 91 ASP A N 1
ATOM 706 C CA . ASP A 1 91 ? 6.685 10.364 -7.952 1.00 97.06 91 ASP A CA 1
ATOM 707 C C . ASP A 1 91 ? 5.985 9.685 -9.145 1.00 97.06 91 ASP A C 1
ATOM 709 O O . ASP A 1 91 ? 6.655 9.311 -10.112 1.00 97.06 91 ASP A O 1
ATOM 713 N N . PRO A 1 92 ? 4.648 9.548 -9.140 1.00 96.56 92 PRO A N 1
ATOM 714 C CA . PRO A 1 92 ? 3.908 8.843 -10.184 1.00 96.56 92 PRO A CA 1
ATOM 715 C C . PRO A 1 92 ? 3.754 9.648 -11.486 1.00 96.56 92 PRO A C 1
ATOM 717 O O . PRO A 1 92 ? 2.847 9.385 -12.271 1.00 96.56 92 PRO A O 1
ATOM 720 N N . ARG A 1 93 ? 4.615 10.643 -11.718 1.00 96.81 93 ARG A N 1
ATOM 721 C CA . ARG A 1 93 ? 4.750 11.392 -12.978 1.00 96.81 93 ARG A CA 1
ATOM 722 C C . ARG A 1 93 ? 6.157 11.304 -13.565 1.00 96.81 93 ARG A C 1
ATOM 724 O O . ARG A 1 93 ? 6.341 11.614 -14.737 1.00 96.81 93 ARG A O 1
ATOM 731 N N . THR A 1 94 ? 7.152 10.930 -12.758 1.00 97.75 94 THR A N 1
ATOM 732 C CA . THR A 1 94 ? 8.566 10.856 -13.176 1.00 97.75 94 THR A CA 1
ATOM 733 C C . THR A 1 94 ? 9.229 9.525 -12.831 1.00 97.75 94 THR A C 1
ATOM 735 O O . THR A 1 94 ? 10.299 9.229 -13.353 1.00 97.75 94 THR A O 1
ATOM 738 N N . ALA A 1 95 ? 8.603 8.723 -11.965 1.00 97.56 95 ALA A N 1
ATOM 739 C CA . ALA A 1 95 ? 9.139 7.514 -11.348 1.00 97.56 95 ALA A CA 1
ATOM 740 C C . ALA A 1 95 ? 10.445 7.732 -10.564 1.00 97.56 95 ALA A C 1
ATOM 742 O O . ALA A 1 95 ? 11.163 6.779 -10.276 1.00 97.56 95 ALA A O 1
ATOM 743 N N . ILE A 1 96 ? 10.764 8.970 -10.184 1.00 97.56 96 ILE A N 1
ATOM 744 C CA . ILE A 1 96 ? 11.924 9.272 -9.341 1.00 97.56 96 ILE A CA 1
ATOM 745 C C . ILE A 1 96 ? 11.504 9.149 -7.875 1.00 97.56 96 ILE A C 1
ATOM 747 O O . ILE A 1 96 ? 10.487 9.713 -7.467 1.00 97.56 96 ILE A O 1
ATOM 751 N N . SER A 1 97 ? 12.279 8.404 -7.087 1.00 96.50 97 SER A N 1
ATOM 752 C CA . SER A 1 97 ? 12.059 8.241 -5.653 1.00 96.50 97 SER A CA 1
ATOM 753 C C . SER A 1 97 ? 12.090 9.590 -4.937 1.00 96.50 97 SER A C 1
ATOM 755 O O . SER A 1 97 ? 12.954 10.439 -5.159 1.00 96.50 97 SER A O 1
ATOM 757 N N . ASN A 1 98 ? 11.114 9.797 -4.062 1.00 95.19 98 ASN A N 1
ATOM 758 C CA . ASN A 1 98 ? 11.042 10.959 -3.198 1.00 95.19 98 ASN A CA 1
ATOM 759 C C . ASN A 1 98 ? 10.467 10.517 -1.859 1.00 95.19 98 ASN A C 1
ATOM 761 O O . ASN A 1 98 ? 9.262 10.570 -1.624 1.00 95.19 98 ASN A O 1
ATOM 765 N N . ILE A 1 99 ? 11.355 10.116 -0.950 1.00 92.31 99 ILE A N 1
ATOM 766 C CA . ILE A 1 99 ? 10.961 9.622 0.369 1.00 92.31 99 ILE A CA 1
ATOM 767 C C . ILE A 1 99 ? 10.322 10.683 1.260 1.00 92.31 99 ILE A C 1
ATOM 769 O O . ILE A 1 99 ? 9.924 10.318 2.362 1.00 92.31 99 ILE A O 1
ATOM 773 N N . SER A 1 100 ? 10.242 11.948 0.834 1.00 95.69 100 SER A N 1
ATOM 774 C CA . SER A 1 100 ? 9.551 13.040 1.530 1.00 95.69 100 SER A CA 1
ATOM 775 C C . SER A 1 100 ? 8.094 13.194 1.088 1.00 95.69 100 SER A C 1
ATOM 777 O O . SER A 1 100 ? 7.318 13.813 1.811 1.00 95.69 100 SER A O 1
ATOM 779 N N . GLN A 1 101 ? 7.700 12.599 -0.041 1.00 96.12 101 GLN A N 1
ATOM 780 C CA . GLN A 1 101 ? 6.326 12.601 -0.542 1.00 96.12 101 GLN A CA 1
ATOM 781 C C . GLN A 1 101 ? 5.754 11.186 -0.632 1.00 96.12 101 GLN A C 1
ATOM 783 O O . GLN A 1 101 ? 6.461 10.183 -0.526 1.00 96.12 101 GLN A O 1
ATOM 788 N N . SER A 1 102 ? 4.435 11.100 -0.772 1.00 97.56 102 SER A N 1
ATOM 789 C CA . SER A 1 102 ? 3.740 9.836 -0.972 1.00 97.56 102 SER A CA 1
ATOM 790 C C . SER A 1 102 ? 2.692 9.952 -2.067 1.00 97.56 102 SER A C 1
ATOM 792 O O . SER A 1 102 ? 1.858 10.856 -2.052 1.00 97.56 102 SER A O 1
ATOM 794 N N . GLY A 1 103 ? 2.777 9.037 -3.031 1.00 97.62 103 GLY A N 1
ATOM 795 C CA . GLY A 1 103 ? 1.843 8.891 -4.146 1.00 97.62 103 GLY A CA 1
ATOM 796 C C . GLY A 1 103 ? 1.018 7.609 -4.032 1.00 97.62 103 GLY A C 1
ATOM 797 O O . GLY A 1 103 ? 1.162 6.866 -3.066 1.00 97.62 103 GLY A O 1
ATOM 798 N N . LEU A 1 104 ? 0.158 7.366 -5.025 1.00 98.50 104 LEU A N 1
ATOM 799 C CA . LEU A 1 104 ? -0.580 6.109 -5.245 1.00 98.50 104 LEU A CA 1
ATOM 800 C C . LEU A 1 104 ? -1.042 5.404 -3.951 1.00 98.50 104 LEU A C 1
ATOM 802 O O . LEU A 1 104 ? -1.884 5.959 -3.243 1.00 98.50 104 LEU A O 1
ATOM 806 N N . HIS A 1 105 ? -0.530 4.208 -3.653 1.00 98.75 105 HIS A N 1
ATOM 807 C CA . HIS A 1 105 ? -0.912 3.424 -2.474 1.00 98.75 105 HIS A CA 1
ATOM 808 C C . HIS A 1 105 ? -0.701 4.199 -1.159 1.00 98.75 105 HIS A C 1
ATOM 810 O O . HIS A 1 105 ? -1.660 4.462 -0.427 1.00 98.75 105 HIS A O 1
ATOM 816 N N . ASN A 1 106 ? 0.522 4.676 -0.903 1.00 98.50 106 ASN A N 1
ATOM 817 C CA . ASN A 1 106 ? 0.843 5.413 0.323 1.00 98.50 106 ASN A CA 1
ATOM 818 C C . ASN A 1 106 ? -0.010 6.683 0.497 1.00 98.50 106 ASN A C 1
ATOM 820 O O . ASN A 1 106 ? -0.384 7.031 1.619 1.00 98.50 106 ASN A O 1
ATOM 824 N N . ALA A 1 107 ? -0.347 7.369 -0.600 1.00 98.19 107 ALA A N 1
ATOM 825 C CA . ALA A 1 107 ? -1.180 8.568 -0.556 1.00 98.19 107 ALA A CA 1
ATOM 826 C C . ALA A 1 107 ? -2.568 8.288 0.035 1.00 98.19 107 ALA A C 1
ATOM 828 O O . ALA A 1 107 ? -3.048 9.082 0.844 1.00 98.19 107 ALA A O 1
ATOM 829 N N . LEU A 1 108 ? -3.214 7.169 -0.321 1.00 98.31 108 LEU A N 1
ATOM 830 C CA . LEU A 1 108 ? -4.522 6.842 0.252 1.00 98.31 108 LEU A CA 1
ATOM 831 C C . LEU A 1 108 ? -4.395 6.503 1.740 1.00 98.31 108 LEU A C 1
ATOM 833 O O . LEU A 1 108 ? -5.143 7.057 2.542 1.00 98.31 108 LEU A O 1
ATOM 837 N N . HIS A 1 109 ? -3.427 5.665 2.122 1.00 98.56 109 HIS A N 1
ATOM 838 C CA . HIS A 1 109 ? -3.171 5.339 3.529 1.00 98.56 109 HIS A CA 1
ATOM 839 C C . HIS A 1 109 ? -3.032 6.593 4.402 1.00 98.56 109 HIS A C 1
ATOM 841 O O . HIS A 1 109 ? -3.661 6.706 5.458 1.00 98.56 109 HIS A O 1
ATOM 847 N N . ILE A 1 110 ? -2.260 7.575 3.934 1.00 98.00 110 ILE A N 1
ATOM 848 C CA . ILE A 1 110 ? -2.024 8.833 4.648 1.00 98.00 110 ILE A CA 1
ATOM 849 C C . ILE A 1 110 ? -3.258 9.740 4.601 1.00 98.00 110 ILE A C 1
ATOM 851 O O . ILE A 1 110 ? -3.619 10.324 5.621 1.00 98.00 110 ILE A O 1
ATOM 855 N N . TYR A 1 111 ? -3.943 9.836 3.456 1.00 98.06 111 TYR A N 1
ATOM 856 C CA . TYR A 1 111 ? -5.147 10.658 3.283 1.00 98.06 111 TYR A CA 1
ATOM 857 C C . TYR A 1 111 ? -6.234 10.350 4.317 1.00 98.06 111 TYR A C 1
ATOM 859 O O . TYR A 1 111 ? -6.929 11.264 4.762 1.00 98.06 111 TYR A O 1
ATOM 867 N N . MET A 1 112 ? -6.365 9.082 4.712 1.00 97.62 112 MET A N 1
ATOM 868 C CA . MET A 1 112 ? -7.374 8.622 5.668 1.00 97.62 112 MET A CA 1
ATOM 869 C C . MET A 1 112 ? -7.153 9.121 7.106 1.00 97.62 112 MET A C 1
ATOM 871 O O . MET A 1 112 ? -8.110 9.100 7.884 1.00 97.62 112 MET A O 1
ATOM 875 N N . ASN A 1 113 ? -5.936 9.576 7.437 1.00 96.88 113 ASN A N 1
ATOM 876 C CA . ASN A 1 113 ? -5.538 10.197 8.705 1.00 96.88 113 ASN A CA 1
ATOM 877 C C . ASN A 1 113 ? -6.158 9.527 9.945 1.00 96.88 113 ASN A C 1
ATOM 879 O O . ASN A 1 113 ? -7.060 10.060 10.596 1.00 96.88 113 ASN A O 1
ATOM 883 N N . GLY A 1 114 ? -5.708 8.311 10.233 1.00 96.38 114 GLY A N 1
ATOM 884 C CA . GLY A 1 114 ? -6.257 7.490 11.307 1.00 96.38 114 GLY A CA 1
ATOM 885 C C . GLY A 1 114 ? -5.649 6.095 11.307 1.00 96.38 114 GLY A C 1
ATOM 886 O O . GLY A 1 114 ? -4.473 5.942 10.983 1.00 96.38 114 GLY A O 1
ATOM 887 N N . SER A 1 115 ? -6.447 5.071 11.615 1.00 97.38 115 SER A N 1
ATOM 888 C CA . SER A 1 115 ? -6.005 3.671 11.644 1.00 97.38 115 SER A CA 1
ATOM 889 C C . SER A 1 115 ? -5.342 3.253 10.325 1.00 97.38 115 SER A C 1
ATOM 891 O O . SER A 1 115 ? -4.255 2.688 10.353 1.00 97.38 115 SER A O 1
ATOM 893 N N . MET A 1 116 ? -5.909 3.644 9.172 1.00 97.81 116 MET A N 1
ATOM 894 C CA . MET A 1 116 ? -5.329 3.416 7.833 1.00 97.81 116 MET A CA 1
ATOM 895 C C . MET A 1 116 ? -3.919 3.994 7.638 1.00 97.81 116 MET A C 1
ATOM 897 O O . MET A 1 116 ? -3.196 3.525 6.764 1.00 97.81 116 MET A O 1
ATOM 901 N N . SER A 1 117 ? -3.520 5.003 8.414 1.00 96.94 117 SER A N 1
ATOM 902 C CA . SER A 1 117 ? -2.215 5.665 8.287 1.00 96.94 117 SER A CA 1
ATOM 903 C C . SER A 1 117 ? -1.117 5.001 9.123 1.00 96.94 117 SER A C 1
ATOM 905 O O . SER A 1 117 ? 0.049 5.365 8.994 1.00 96.94 117 SER A O 1
ATOM 907 N N . GLN A 1 118 ? -1.468 4.038 9.980 1.00 95.38 118 GLN A N 1
ATOM 908 C CA . GLN A 1 118 ? -0.515 3.276 10.782 1.00 95.38 118 GLN A CA 1
ATOM 909 C C . GLN A 1 118 ? -0.151 1.983 10.057 1.00 95.38 118 GLN A C 1
ATOM 911 O O . GLN A 1 118 ? -1.024 1.160 9.801 1.00 95.38 118 GLN A O 1
ATOM 916 N N . VAL A 1 119 ? 1.131 1.759 9.766 1.00 95.06 119 VAL A N 1
ATOM 917 C CA . VAL A 1 119 ? 1.584 0.565 9.025 1.00 95.06 119 VAL A CA 1
ATOM 918 C C . VAL A 1 119 ? 1.121 -0.726 9.710 1.00 95.06 119 VAL A C 1
ATOM 920 O O . VAL A 1 119 ? 0.545 -1.592 9.062 1.00 95.06 119 VAL A O 1
ATOM 923 N N . GLN A 1 120 ? 1.288 -0.816 11.030 1.00 93.50 120 GLN A N 1
ATOM 924 C CA . GLN A 1 120 ? 0.939 -1.989 11.836 1.00 93.50 120 GLN A CA 1
ATOM 925 C C . GLN A 1 120 ? -0.576 -2.151 12.037 1.00 93.50 120 GLN A C 1
ATOM 927 O O . GLN A 1 120 ? -1.054 -3.258 12.262 1.00 93.50 120 GLN A O 1
ATOM 932 N N . GLY A 1 121 ? -1.329 -1.047 11.961 1.00 95.12 121 GLY A N 1
ATOM 933 C CA . GLY A 1 121 ? -2.749 -0.992 12.312 1.00 95.12 121 GLY A CA 1
ATOM 934 C C . GLY A 1 121 ? -3.705 -0.820 11.132 1.00 95.12 121 GLY A C 1
ATOM 935 O O . GLY A 1 121 ? -4.915 -0.915 11.334 1.00 95.12 121 GLY A O 1
ATOM 936 N N . SER A 1 122 ? -3.198 -0.570 9.923 1.00 98.06 122 SER A N 1
ATOM 937 C CA . SER A 1 122 ? -3.999 -0.155 8.763 1.00 98.06 122 SER A CA 1
ATOM 938 C C . SER A 1 122 ? -5.112 -1.136 8.409 1.00 98.06 122 SER A C 1
ATOM 940 O O . SER A 1 122 ? -6.240 -0.710 8.170 1.00 98.06 122 SER A O 1
ATOM 942 N N . ALA A 1 123 ? -4.833 -2.438 8.492 1.00 97.94 123 ALA A N 1
ATOM 943 C CA . ALA A 1 123 ? -5.793 -3.503 8.219 1.00 97.94 123 ALA A CA 1
ATOM 944 C C . ALA A 1 123 ? -6.970 -3.585 9.213 1.00 97.94 123 ALA A C 1
ATOM 946 O O . ALA A 1 123 ? -7.948 -4.271 8.927 1.00 97.94 123 ALA A O 1
ATOM 947 N N . ASN A 1 124 ? -6.925 -2.877 10.350 1.00 98.25 124 ASN A N 1
ATOM 948 C CA . ASN A 1 124 ? -8.084 -2.772 11.245 1.00 98.25 124 ASN A CA 1
ATOM 949 C C . ASN A 1 124 ? -9.215 -1.926 10.645 1.00 98.25 124 ASN A C 1
ATOM 951 O O . ASN A 1 124 ? -10.372 -2.066 11.039 1.00 98.25 124 ASN A O 1
ATOM 955 N N . ASP A 1 125 ? -8.893 -1.020 9.720 1.00 98.50 125 ASP A N 1
ATOM 956 C CA . ASP A 1 125 ? -9.895 -0.265 8.985 1.00 98.50 125 ASP A CA 1
ATOM 957 C C . ASP A 1 125 ? -10.327 -1.071 7.741 1.00 98.50 125 ASP A C 1
ATOM 959 O O . ASP A 1 125 ? -9.493 -1.365 6.883 1.00 98.50 125 ASP A O 1
ATOM 963 N N . PRO A 1 126 ? -11.622 -1.399 7.569 1.00 98.00 126 PRO A N 1
ATOM 964 C CA . PRO A 1 126 ? -12.090 -2.235 6.460 1.00 98.00 126 PRO A CA 1
ATOM 965 C C . PRO A 1 126 ? -11.871 -1.623 5.064 1.00 98.00 126 PRO A C 1
ATOM 967 O O . PRO A 1 126 ? -11.952 -2.338 4.065 1.00 98.00 126 PRO A O 1
ATOM 970 N N . ILE A 1 127 ? -11.572 -0.321 4.957 1.00 98.50 127 ILE A N 1
ATOM 971 C CA . ILE A 1 127 ? -11.174 0.299 3.684 1.00 98.50 127 ILE A CA 1
ATOM 972 C C . ILE A 1 127 ? -9.857 -0.292 3.168 1.00 98.50 127 ILE A C 1
ATOM 974 O O . ILE A 1 127 ? -9.666 -0.327 1.953 1.00 98.50 127 ILE A O 1
ATOM 978 N N . PHE A 1 128 ? -8.997 -0.820 4.047 1.00 98.75 128 PHE A N 1
ATOM 979 C CA . PHE A 1 128 ? -7.756 -1.506 3.682 1.00 98.75 128 PHE A CA 1
ATOM 980 C C . PHE A 1 128 ? -7.979 -2.565 2.599 1.00 98.75 128 PHE A C 1
ATOM 982 O O . PHE A 1 128 ? -7.271 -2.589 1.594 1.00 98.75 128 PHE A O 1
ATOM 989 N N . LEU A 1 129 ? -9.015 -3.393 2.758 1.00 98.62 129 LEU A N 1
ATOM 990 C CA . LEU A 1 129 ? -9.311 -4.480 1.827 1.00 98.62 129 LEU A CA 1
ATOM 991 C C . LEU A 1 1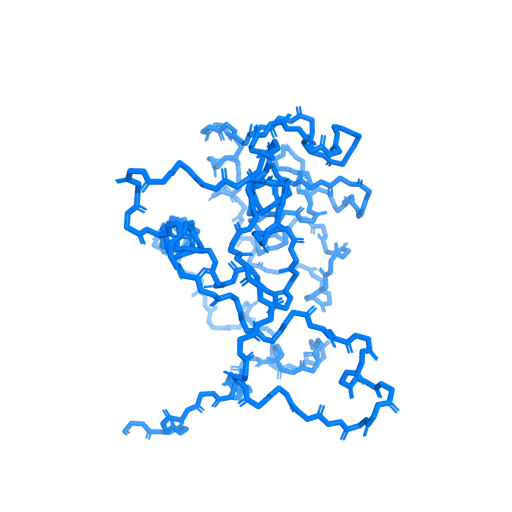29 ? -9.695 -3.952 0.440 1.00 98.62 129 LEU A C 1
ATOM 993 O O . LEU A 1 129 ? -9.180 -4.428 -0.568 1.00 98.62 129 LEU A O 1
ATOM 997 N N . LEU A 1 130 ? -10.557 -2.932 0.382 1.00 98.62 130 LEU A N 1
ATOM 998 C CA . LEU A 1 130 ? -10.960 -2.308 -0.883 1.00 98.62 130 LEU A CA 1
ATOM 999 C C . LEU A 1 130 ? -9.786 -1.587 -1.552 1.00 98.62 130 LEU A C 1
ATOM 1001 O O . LEU A 1 130 ? -9.634 -1.640 -2.772 1.00 98.62 130 LEU A O 1
ATOM 1005 N N . HIS A 1 131 ? -8.945 -0.932 -0.753 1.00 98.69 131 HIS A N 1
ATOM 1006 C CA . HIS A 1 131 ? -7.755 -0.263 -1.244 1.00 98.69 131 HIS A CA 1
ATOM 1007 C C . HIS A 1 131 ? -6.773 -1.250 -1.876 1.00 98.69 131 HIS A C 1
ATOM 1009 O O . HIS A 1 131 ? -6.382 -1.059 -3.027 1.00 98.69 131 HIS A O 1
ATOM 1015 N N . HIS A 1 132 ? -6.414 -2.319 -1.162 1.00 98.81 132 HIS A N 1
ATOM 1016 C CA . HIS A 1 132 ? -5.459 -3.302 -1.664 1.00 98.81 132 HIS A CA 1
ATOM 1017 C C . HIS A 1 132 ? -6.017 -4.136 -2.817 1.00 98.81 132 HIS A C 1
ATOM 1019 O O . HIS A 1 132 ? -5.254 -4.464 -3.717 1.00 98.81 132 HIS A O 1
ATOM 1025 N N . ALA A 1 133 ? -7.331 -4.384 -2.882 1.00 98.88 133 ALA A N 1
ATOM 1026 C CA . ALA A 1 133 ? -7.951 -4.964 -4.075 1.00 98.88 133 ALA A CA 1
ATOM 1027 C C . ALA A 1 133 ? -7.781 -4.056 -5.310 1.00 98.88 133 ALA A C 1
ATOM 1029 O O . ALA A 1 133 ? -7.526 -4.534 -6.414 1.00 98.88 133 ALA A O 1
ATOM 1030 N N . PHE A 1 134 ? -7.875 -2.732 -5.138 1.00 98.69 134 PHE A N 1
ATOM 1031 C CA . PHE A 1 134 ? -7.611 -1.794 -6.229 1.00 98.69 134 PHE A CA 1
ATOM 1032 C C . PHE A 1 134 ? -6.124 -1.752 -6.613 1.00 98.69 134 PHE A C 1
ATOM 1034 O O . PHE A 1 134 ? -5.810 -1.765 -7.803 1.00 98.69 134 PHE A O 1
ATOM 1041 N N . VAL A 1 135 ? -5.209 -1.755 -5.639 1.00 98.88 135 VAL A N 1
ATOM 1042 C CA . VAL A 1 135 ? -3.756 -1.833 -5.889 1.00 98.88 135 VAL A CA 1
ATOM 1043 C C . VAL A 1 135 ? -3.395 -3.119 -6.637 1.00 98.88 135 VAL A C 1
ATOM 1045 O O . VAL A 1 135 ? -2.690 -3.059 -7.644 1.00 98.88 135 VAL A O 1
ATOM 1048 N N . ASP A 1 136 ? -3.943 -4.258 -6.216 1.00 98.88 136 ASP A N 1
ATOM 1049 C CA . ASP A 1 136 ? -3.766 -5.550 -6.881 1.00 98.88 136 ASP A CA 1
ATOM 1050 C C . ASP A 1 136 ? -4.314 -5.529 -8.315 1.00 98.88 136 ASP A C 1
ATOM 1052 O O . ASP A 1 136 ? -3.646 -5.969 -9.246 1.00 98.88 136 ASP A O 1
ATOM 1056 N N . SER A 1 137 ? -5.463 -4.882 -8.547 1.00 98.75 137 SER A N 1
ATOM 1057 C CA . SER A 1 137 ? -5.989 -4.715 -9.908 1.00 98.75 137 SER A CA 1
ATOM 1058 C C . SER A 1 137 ? -5.044 -3.926 -10.829 1.00 98.75 137 SER A C 1
ATOM 1060 O O . SER A 1 137 ? -4.962 -4.213 -12.025 1.00 98.75 137 SER A O 1
ATOM 1062 N N . ILE A 1 138 ? -4.301 -2.945 -10.300 1.00 98.81 138 ILE A N 1
ATOM 1063 C CA . ILE A 1 138 ? -3.281 -2.210 -11.063 1.00 98.81 138 ILE A CA 1
ATOM 1064 C C . ILE A 1 138 ? -2.088 -3.126 -11.343 1.00 98.81 138 ILE A C 1
ATOM 1066 O O . ILE A 1 138 ? -1.591 -3.151 -12.471 1.00 98.81 138 ILE A O 1
ATOM 1070 N N . PHE A 1 139 ? -1.656 -3.908 -10.355 1.00 98.75 139 PHE A N 1
ATOM 1071 C CA . PHE A 1 139 ? -0.576 -4.872 -10.527 1.00 98.75 139 PHE A CA 1
ATOM 1072 C C . PHE A 1 139 ? -0.914 -5.949 -11.570 1.00 98.75 139 PHE A C 1
ATOM 1074 O O . PHE A 1 139 ? -0.131 -6.172 -12.491 1.00 98.75 139 PHE A O 1
ATOM 1081 N N . GLU A 1 140 ? -2.117 -6.518 -11.541 1.00 98.69 140 GLU A N 1
ATOM 1082 C CA . GLU A 1 140 ? -2.581 -7.484 -12.543 1.00 98.69 140 GLU A CA 1
ATOM 1083 C C . GLU A 1 140 ? -2.652 -6.870 -13.952 1.00 98.69 140 GLU A C 1
ATOM 1085 O O . GLU A 1 140 ? -2.254 -7.485 -14.947 1.00 98.69 140 GLU A O 1
ATOM 1090 N N . ARG A 1 141 ? -3.107 -5.615 -14.071 1.00 98.75 141 ARG A N 1
ATOM 1091 C CA . ARG A 1 141 ? -3.068 -4.888 -15.353 1.00 98.75 141 ARG A CA 1
ATOM 1092 C C . ARG A 1 141 ? -1.638 -4.737 -15.869 1.00 98.75 141 ARG A C 1
ATOM 1094 O O . ARG A 1 141 ? -1.422 -4.873 -17.074 1.00 98.75 141 ARG A O 1
ATOM 1101 N N . TRP A 1 142 ? -0.681 -4.467 -14.985 1.00 98.69 142 TRP A N 1
ATOM 1102 C CA . TRP A 1 142 ? 0.735 -4.381 -15.332 1.00 98.69 142 TRP A CA 1
ATOM 1103 C C . TRP A 1 142 ? 1.288 -5.736 -15.803 1.00 98.69 142 TRP A C 1
ATOM 1105 O O . TRP A 1 142 ? 1.883 -5.799 -16.882 1.00 98.69 142 TRP A O 1
ATOM 1115 N N . LEU A 1 143 ? 0.995 -6.828 -15.082 1.00 98.44 143 LEU A N 1
ATOM 1116 C CA . LEU A 1 143 ? 1.379 -8.195 -15.459 1.00 98.44 143 LEU A CA 1
ATOM 1117 C C . LEU A 1 143 ? 0.860 -8.566 -16.854 1.00 98.44 143 LEU A C 1
ATOM 1119 O O . LEU A 1 143 ? 1.623 -9.038 -17.699 1.00 98.44 143 LEU A O 1
ATOM 1123 N N . ARG A 1 144 ? -0.419 -8.295 -17.145 1.00 98.44 144 ARG A N 1
ATOM 1124 C CA . ARG A 1 144 ? -1.011 -8.571 -18.468 1.00 98.44 144 ARG A CA 1
ATOM 1125 C C . ARG A 1 144 ? -0.426 -7.712 -19.583 1.00 98.44 144 ARG A C 1
ATOM 1127 O O . ARG A 1 144 ? -0.310 -8.195 -20.711 1.00 98.44 144 ARG A O 1
ATOM 1134 N N . ARG A 1 145 ? -0.109 -6.447 -19.286 1.00 98.38 145 ARG A N 1
ATOM 1135 C CA . ARG A 1 145 ? 0.417 -5.479 -20.258 1.00 98.38 145 ARG A CA 1
ATOM 1136 C C . ARG A 1 145 ? 1.851 -5.809 -20.660 1.00 98.38 145 ARG A C 1
ATOM 1138 O O . ARG A 1 145 ? 2.145 -5.798 -21.850 1.00 98.38 145 ARG A O 1
ATOM 1145 N N . HIS A 1 146 ? 2.713 -6.107 -19.690 1.00 98.00 146 HIS A N 1
ATOM 1146 C CA . HIS A 1 146 ? 4.154 -6.253 -19.925 1.00 98.00 146 HIS A CA 1
ATOM 1147 C C . HIS A 1 146 ? 4.632 -7.700 -19.985 1.00 98.00 146 HIS A C 1
ATOM 1149 O O . HIS A 1 146 ? 5.700 -7.942 -20.535 1.00 98.00 146 HIS A O 1
ATOM 1155 N N . ARG A 1 147 ? 3.843 -8.658 -19.471 1.00 97.69 147 ARG A N 1
ATOM 1156 C CA . ARG A 1 147 ? 4.165 -10.097 -19.455 1.00 97.69 147 ARG A CA 1
ATOM 1157 C C . ARG A 1 147 ? 5.617 -10.352 -19.023 1.00 97.69 147 ARG A C 1
ATOM 1159 O O . ARG A 1 147 ? 6.384 -10.941 -19.787 1.00 97.69 147 ARG A O 1
ATOM 1166 N N . PRO A 1 148 ? 6.017 -9.853 -17.843 1.00 96.25 148 PRO A N 1
ATOM 1167 C CA . PRO A 1 148 ? 7.398 -9.958 -17.400 1.00 96.25 148 PRO A CA 1
ATOM 1168 C C . PRO A 1 148 ? 7.829 -11.421 -17.284 1.00 96.25 148 PRO A C 1
ATOM 1170 O O . PRO A 1 148 ? 7.039 -12.295 -16.919 1.00 96.25 148 PRO A O 1
ATOM 1173 N N . ILE A 1 149 ? 9.109 -11.668 -17.543 1.00 95.06 149 ILE A N 1
ATOM 1174 C CA . ILE A 1 149 ? 9.748 -12.931 -17.173 1.00 95.06 149 ILE A CA 1
ATOM 1175 C C . ILE A 1 149 ? 10.023 -12.954 -15.668 1.00 95.06 149 ILE A C 1
ATOM 1177 O O . ILE A 1 149 ? 10.092 -11.912 -15.017 1.00 95.06 149 ILE A O 1
ATOM 1181 N N . LEU A 1 150 ? 10.205 -14.143 -15.107 1.00 92.19 150 LEU A N 1
ATOM 1182 C CA . LEU A 1 150 ? 10.357 -14.338 -13.667 1.00 92.19 150 LEU A CA 1
ATOM 1183 C C . LEU A 1 150 ? 11.605 -13.630 -13.097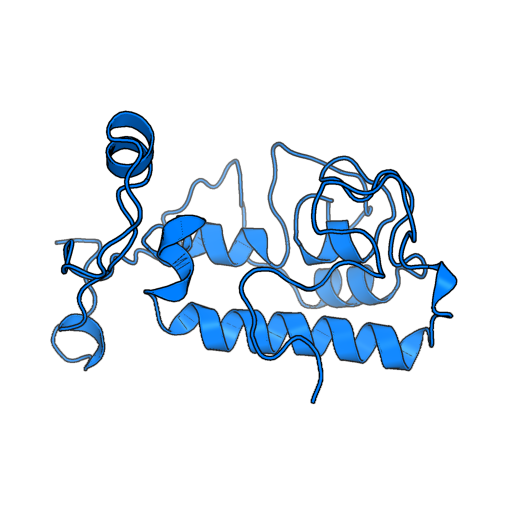 1.00 92.19 150 LEU A C 1
ATOM 1185 O O . LEU A 1 150 ? 11.647 -13.264 -11.924 1.00 92.19 150 LEU A O 1
ATOM 1189 N N . GLU A 1 151 ? 12.631 -13.422 -13.919 1.00 92.12 151 GLU A N 1
ATOM 1190 C CA . GLU A 1 151 ? 13.925 -12.820 -13.573 1.00 92.12 151 GLU A CA 1
ATOM 1191 C C . GLU A 1 151 ? 13.845 -11.327 -13.241 1.00 92.12 151 GLU A C 1
ATOM 1193 O O . GLU A 1 151 ? 14.786 -10.797 -12.655 1.00 92.12 151 GLU A O 1
ATOM 1198 N N . VAL A 1 152 ? 12.733 -10.649 -13.554 1.00 92.12 152 VAL A N 1
ATOM 1199 C CA . VAL A 1 152 ? 12.539 -9.253 -13.122 1.00 92.12 152 VAL A CA 1
ATOM 1200 C C . VAL A 1 152 ? 12.336 -9.139 -11.606 1.00 92.12 152 VAL A C 1
ATOM 1202 O O . VAL A 1 152 ? 12.495 -8.057 -11.046 1.00 92.12 152 VAL A O 1
ATOM 1205 N N . TYR A 1 153 ? 11.987 -10.246 -10.941 1.00 93.00 153 TYR A N 1
ATOM 1206 C CA . TYR A 1 153 ? 11.950 -10.351 -9.487 1.00 93.00 153 TYR A CA 1
ATOM 1207 C C . TYR A 1 153 ? 13.321 -10.832 -8.992 1.00 93.00 153 TYR A C 1
ATOM 1209 O O . TYR A 1 153 ? 13.758 -11.922 -9.382 1.00 93.00 153 TYR A O 1
ATOM 1217 N N . PRO A 1 154 ? 14.015 -10.067 -8.133 1.00 91.62 154 PRO A N 1
ATOM 1218 C CA . PRO A 1 154 ? 15.370 -10.404 -7.715 1.00 91.62 154 PRO A CA 1
ATOM 1219 C C . PRO A 1 154 ? 15.397 -11.705 -6.906 1.00 91.62 154 PRO A C 1
ATOM 1221 O O . PRO A 1 154 ? 14.686 -11.869 -5.916 1.00 91.62 154 PRO A O 1
ATOM 1224 N N . ALA A 1 155 ? 16.254 -12.640 -7.318 1.00 92.44 155 ALA A N 1
ATOM 1225 C CA . ALA A 1 155 ? 16.451 -13.906 -6.609 1.00 92.44 155 ALA A CA 1
ATOM 1226 C C . ALA A 1 155 ? 17.301 -13.754 -5.332 1.00 92.44 155 ALA A C 1
ATOM 1228 O O . ALA A 1 155 ? 17.223 -14.592 -4.436 1.00 92.44 155 ALA A O 1
ATOM 1229 N N . ALA A 1 156 ? 18.120 -12.703 -5.256 1.00 92.56 156 ALA A N 1
ATOM 1230 C CA . ALA A 1 156 ? 19.012 -12.410 -4.141 1.00 92.56 156 ALA A CA 1
ATOM 1231 C C . ALA A 1 156 ? 19.239 -10.895 -4.009 1.00 92.56 156 ALA A C 1
ATOM 1233 O O . ALA A 1 156 ? 18.966 -10.136 -4.939 1.00 92.56 156 ALA A O 1
ATOM 1234 N N . ASN A 1 157 ? 19.811 -10.481 -2.875 1.00 92.19 157 ASN A N 1
ATOM 1235 C CA . ASN A 1 157 ? 20.180 -9.096 -2.548 1.00 92.19 157 ASN A CA 1
ATOM 1236 C C . ASN A 1 157 ? 19.015 -8.094 -2.451 1.00 92.19 157 ASN A C 1
ATOM 1238 O O . ASN A 1 157 ? 19.269 -6.900 -2.303 1.00 92.19 157 ASN A O 1
ATOM 1242 N N . ALA A 1 158 ? 17.761 -8.553 -2.481 1.00 94.00 158 ALA A N 1
ATOM 1243 C CA . ALA A 1 158 ? 16.637 -7.744 -2.028 1.00 94.00 158 ALA A CA 1
ATOM 1244 C C . ALA A 1 158 ? 16.634 -7.659 -0.487 1.00 94.00 158 ALA A C 1
ATOM 1246 O O . ALA A 1 158 ? 17.274 -8.487 0.180 1.00 94.00 158 ALA A O 1
ATOM 1247 N N . PRO A 1 159 ? 15.900 -6.700 0.107 1.00 95.25 159 PRO A N 1
ATOM 1248 C CA . PRO A 1 159 ? 15.649 -6.682 1.539 1.00 95.25 159 PRO A CA 1
ATOM 1249 C C . PRO A 1 159 ? 15.111 -8.033 2.025 1.00 95.25 159 PRO A C 1
ATOM 1251 O O . PRO A 1 159 ? 14.464 -8.774 1.282 1.00 95.25 159 PRO A O 1
ATOM 1254 N N . ILE A 1 160 ? 15.385 -8.368 3.286 1.00 95.94 160 ILE A N 1
ATOM 1255 C CA . ILE A 1 160 ? 14.951 -9.641 3.870 1.00 95.94 160 ILE A CA 1
ATOM 1256 C C . ILE A 1 160 ? 13.438 -9.847 3.677 1.00 95.94 160 ILE A C 1
ATOM 1258 O O . ILE A 1 160 ? 12.646 -8.960 3.979 1.00 95.94 160 ILE A O 1
ATOM 1262 N N . GLY A 1 161 ? 13.046 -11.009 3.147 1.00 94.94 161 GLY A N 1
ATOM 1263 C CA . GLY A 1 161 ? 11.649 -11.334 2.838 1.00 94.94 161 GLY A CA 1
ATOM 1264 C C . GLY A 1 161 ? 11.168 -10.904 1.447 1.00 94.94 161 GLY A C 1
ATOM 1265 O O . GLY A 1 161 ? 10.061 -11.274 1.072 1.00 94.94 161 GLY A O 1
ATOM 1266 N N . HIS A 1 162 ? 11.980 -10.178 0.668 1.00 95.19 162 HIS A N 1
ATOM 1267 C CA . HIS A 1 162 ? 11.613 -9.695 -0.671 1.00 95.19 162 HIS A CA 1
ATOM 1268 C C . HIS A 1 162 ? 12.291 -10.451 -1.823 1.00 95.19 162 HIS A C 1
ATOM 1270 O O . HIS A 1 162 ? 11.977 -10.187 -2.984 1.00 95.19 162 HIS A O 1
ATOM 1276 N N . ASN A 1 163 ? 13.208 -11.388 -1.545 1.00 94.56 163 ASN A N 1
ATOM 1277 C CA . ASN A 1 163 ? 13.759 -12.227 -2.611 1.00 94.56 163 ASN A CA 1
ATOM 1278 C C . ASN A 1 163 ? 12.654 -13.121 -3.178 1.00 94.56 163 ASN A C 1
ATOM 1280 O O . ASN A 1 163 ? 11.838 -13.654 -2.431 1.00 94.56 163 ASN A O 1
ATOM 1284 N N . ARG A 1 164 ? 12.680 -13.344 -4.490 1.00 93.88 164 ARG A N 1
ATOM 1285 C CA . ARG A 1 164 ? 11.657 -14.089 -5.235 1.00 93.88 164 ARG A CA 1
ATOM 1286 C C . ARG A 1 164 ? 11.293 -15.454 -4.644 1.00 93.88 164 ARG A C 1
ATOM 1288 O O . ARG A 1 164 ? 10.130 -15.831 -4.655 1.00 93.88 164 ARG A O 1
ATOM 1295 N N . GLU A 1 165 ? 12.284 -16.177 -4.130 1.00 93.88 165 GLU A N 1
ATOM 1296 C CA . GLU A 1 165 ? 12.107 -17.525 -3.570 1.00 93.88 165 GLU A CA 1
ATOM 1297 C C . GLU A 1 165 ? 11.820 -17.515 -2.055 1.00 93.88 165 GLU A C 1
ATOM 1299 O O . GLU A 1 165 ? 11.792 -18.565 -1.412 1.00 93.88 165 GLU A O 1
ATOM 1304 N N . ASN A 1 166 ? 11.664 -16.340 -1.432 1.00 94.25 166 ASN A N 1
ATOM 1305 C CA . ASN A 1 166 ? 11.250 -16.259 -0.036 1.00 94.25 166 ASN A CA 1
ATOM 1306 C C . ASN A 1 166 ? 9.759 -16.567 0.091 1.00 94.25 166 ASN A C 1
ATOM 1308 O O . ASN A 1 166 ? 8.924 -16.035 -0.636 1.00 94.25 166 ASN A O 1
ATOM 1312 N N . TYR A 1 167 ? 9.416 -17.392 1.078 1.00 95.06 167 TYR A N 1
ATOM 1313 C CA . TYR A 1 167 ? 8.030 -17.523 1.496 1.00 95.06 167 TYR A CA 1
ATOM 1314 C C . TYR A 1 167 ? 7.570 -16.211 2.133 1.00 95.06 167 TYR A C 1
ATOM 1316 O O . TYR A 1 167 ? 8.232 -15.689 3.033 1.00 95.06 167 TYR A O 1
ATOM 1324 N N .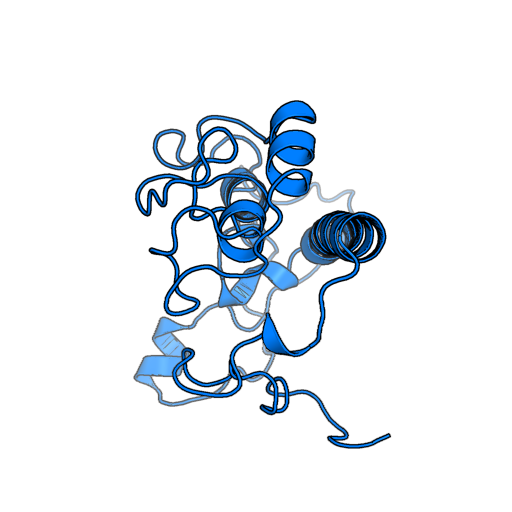 MET A 1 168 ? 6.429 -15.692 1.680 1.00 95.75 168 MET A N 1
ATOM 1325 C CA . MET A 1 168 ? 5.832 -14.489 2.253 1.00 95.75 168 MET A CA 1
ATOM 1326 C C . MET A 1 168 ? 5.427 -14.755 3.709 1.00 95.75 168 MET A C 1
ATOM 1328 O O . MET A 1 168 ? 4.561 -15.583 3.995 1.00 95.75 168 MET A O 1
ATOM 1332 N N . VAL A 1 169 ? 6.069 -14.057 4.644 1.00 95.81 169 VAL A N 1
ATOM 1333 C CA . VAL A 1 169 ? 5.809 -14.193 6.082 1.00 95.81 169 VAL A CA 1
ATOM 1334 C C . VAL A 1 169 ? 4.499 -13.477 6.442 1.00 95.81 169 VAL A C 1
ATOM 1336 O O . VAL A 1 169 ? 4.294 -12.361 5.968 1.00 95.81 169 VAL A O 1
ATOM 1339 N N . PRO A 1 170 ? 3.637 -14.030 7.318 1.00 95.12 170 PRO A N 1
ATOM 1340 C CA . PRO A 1 170 ? 3.710 -15.328 7.998 1.00 95.12 170 PRO A CA 1
ATOM 1341 C C . PRO A 1 170 ? 2.753 -16.379 7.391 1.00 95.12 170 PRO A C 1
ATOM 1343 O O . PRO A 1 170 ? 2.148 -17.155 8.130 1.00 95.12 170 PRO A O 1
ATOM 1346 N N . PHE A 1 171 ? 2.546 -16.388 6.070 1.00 95.38 171 PHE A N 1
ATOM 1347 C CA . PHE A 1 171 ? 1.521 -17.237 5.457 1.00 95.38 171 PHE A CA 1
ATOM 1348 C C . PHE A 1 171 ? 1.851 -18.734 5.550 1.00 95.38 171 PHE A C 1
ATOM 1350 O O . PHE A 1 171 ? 2.991 -19.159 5.363 1.00 95.38 171 PHE A O 1
ATOM 1357 N N . ILE A 1 172 ? 0.816 -19.535 5.810 1.00 94.75 172 ILE A N 1
ATOM 1358 C CA . ILE A 1 172 ? 0.844 -21.002 5.822 1.00 94.75 172 ILE A CA 1
ATOM 1359 C C . ILE A 1 172 ? -0.352 -21.546 5.016 1.00 94.75 172 ILE A C 1
ATOM 1361 O O . ILE A 1 172 ? -1.393 -20.888 4.982 1.00 94.75 172 ILE A O 1
ATOM 1365 N N . PRO A 1 173 ? -0.254 -22.742 4.406 1.00 92.19 173 PRO A N 1
ATOM 1366 C CA . PRO A 1 173 ? 0.932 -23.593 4.317 1.00 92.19 173 PRO A CA 1
ATOM 1367 C C . PRO A 1 173 ? 1.954 -23.051 3.305 1.00 92.19 173 PRO A C 1
ATOM 1369 O O . PRO A 1 173 ? 1.609 -22.328 2.378 1.00 92.19 173 PRO A O 1
ATOM 1372 N N . LEU A 1 174 ? 3.225 -23.434 3.457 1.00 86.81 174 LEU A N 1
ATOM 1373 C CA . LEU A 1 174 ? 4.291 -23.018 2.531 1.00 86.81 174 LEU A CA 1
ATOM 1374 C C . LEU A 1 174 ? 4.196 -23.698 1.155 1.00 86.81 174 LEU A C 1
ATOM 1376 O O . LEU A 1 174 ? 4.868 -23.292 0.209 1.00 86.81 174 LEU A O 1
ATOM 1380 N N . ARG A 1 175 ? 3.400 -24.765 1.053 1.00 77.88 175 ARG A N 1
ATOM 1381 C CA .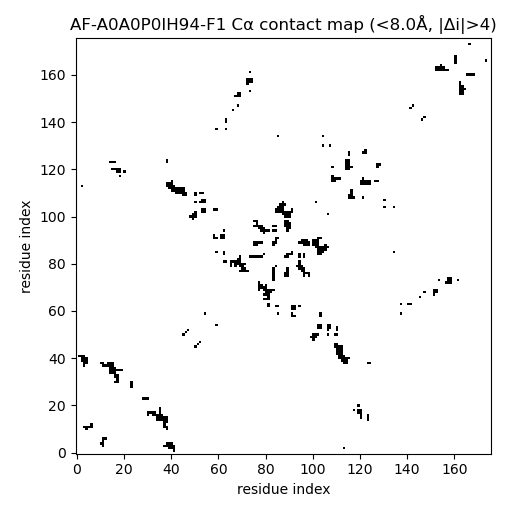 ARG A 1 175 ? 3.125 -25.523 -0.169 1.00 77.88 175 ARG A CA 1
ATOM 1382 C C . ARG A 1 175 ? 1.668 -25.977 -0.116 1.00 77.88 175 ARG A C 1
ATOM 1384 O O . ARG A 1 175 ? 1.243 -26.466 0.931 1.00 77.88 175 ARG A O 1
ATOM 1391 N N . ALA A 1 176 ? 0.937 -25.749 -1.203 1.00 58.84 176 ALA A N 1
ATOM 1392 C CA . ALA A 1 176 ? -0.418 -26.258 -1.403 1.00 58.84 176 ALA A CA 1
ATOM 1393 C C . ALA A 1 176 ? -0.389 -27.733 -1.823 1.00 58.84 176 ALA A C 1
ATOM 1395 O O . ALA A 1 176 ? 0.591 -28.123 -2.502 1.00 58.84 176 ALA A O 1
#

Foldseek 3Di:
DQFADDPVDPLSPFFFWQQPVVVCVVVVHGTPRDGDGGFTWHAQPFDCQAQVDADDPVLLVLLLVQQQCFDDQQDLQTASHSVNSQCFQADSVGSGGDNRYGYHLQNRLRRRPTQSVRPRRNVSDVVVVVSVVVSVVSVVSSCVVNVDDLVSQACDSHPPQRHSPHQRPPDDDSPD

Mean predicted aligned error: 3.5 Å

Solvent-accessible surface area (backbone atoms only — not comparable to full-atom values): 9795 Å² total; per-residue (Å²): 118,94,33,56,57,59,84,89,40,80,67,45,76,42,59,27,43,54,66,58,58,70,58,30,62,77,70,74,49,76,76,80,69,58,76,74,45,64,53,37,44,29,70,76,74,32,65,47,84,38,32,75,58,76,74,51,72,67,36,52,52,48,35,58,65,45,83,35,55,48,67,58,61,72,46,63,72,22,45,53,9,26,53,30,17,48,54,6,27,6,41,40,88,74,23,44,42,37,85,72,41,32,27,51,50,41,15,53,30,41,31,31,35,35,31,42,49,34,89,76,21,16,77,63,33,75,62,41,60,61,51,49,53,51,53,47,52,52,50,52,51,34,46,73,72,65,61,73,63,77,78,58,45,44,74,62,82,36,51,92,70,60,22,61,84,45,72,60,83,89,63,76,73,93,67,132

pLDDT: mean 95.56, std 5.66, range [52.81, 98.88]

InterPro domains:
  IPR002227 Tyrosinase copper-binding domain [PF00264] (35-144)
  IPR002227 Tyrosinase copper-binding domain [PR00092] (104-115)
  IPR002227 Tyrosinase copper-binding domain [PR00092] (124-142)
  IPR002227 Tyrosinase copper-binding domain [PS00498] (125-136)
  IPR008922 Di-copper centre-containing domain superfamily [G3DSA:1.10.1280.10] (5-175)
  IPR008922 Di-copper centre-containing domain superfamily [SSF48056] (6-171)
  IPR050316 Tyrosinase and Hemocyanin [PTHR11474] (8-175)

Organism: Columba livia (NCBI:txid8932)

Secondary structure (DSSP, 8-state):
-TTBPPTTSGGGG-B--S--HHHHHHHT---------B-B--TT-S-TTT--SPPPHHHHHHHHH---S--SSSSTT-SS-HHHHHHTSB-TTT--B-TTS--HHHHHHHHT-SGGG-TTTGGGSTHHHHHHHHHHHHHHHHHHHH---GGGS-SSSSSTT-STTS--TT-S-S--

Sequence (176 aa):
PFNLLSPASFFSSWQVICTRSEEYNSQQSLCNATSEGPILRNPGNNDKSRTPRLPSSAEVEFCLSLTQYESGSMDKMANYSFRNTLEGFADPRTAISNISQSGLHNALHIYMNGSMSQVQGSANDPIFLLHHAFVDSIFERWLRRHRPILEVYPAANAPIGHNRENYMVPFIPLRA

Nearest PDB structures (foldseek):
  5m8r-assembly1_A  TM=9.620E-01  e=1.533E-16  Homo sapiens
  9ey8-assembly4_DA  TM=9.540E-01  e=1.068E-14  Homo sapiens
  3nq5-assembly1_B  TM=9.171E-01  e=1.724E-09  Priestia megaterium
  6ei4-assembly1_A  TM=8.907E-01  e=1.622E-09  Priestia megaterium
  4j6u-assembly1_A  TM=9.123E-01  e=3.190E-09  Priestia megaterium